Protein AF-A0A7X8I7P9-F1 (afdb_monomer)

Mean predicted aligned error: 3.49 Å

pLDDT: mean 95.03, std 7.97, range [48.94, 98.94]

Radius of gyration: 16.69 Å; Cα contacts (8 Å, |Δi|>4): 593; chains: 1; bounding box: 43×33×40 Å

Structure (mmCIF, N/CA/C/O backbone):
data_AF-A0A7X8I7P9-F1
#
_entry.id   AF-A0A7X8I7P9-F1
#
loop_
_atom_site.group_PDB
_atom_site.id
_atom_site.type_symbol
_atom_site.label_atom_id
_atom_site.label_alt_id
_atom_site.label_comp_id
_atom_site.label_asym_id
_atom_site.label_entity_id
_atom_site.label_seq_id
_atom_site.pdbx_PDB_ins_code
_atom_site.Cartn_x
_atom_site.Cartn_y
_atom_site.Cartn_z
_atom_site.occupancy
_atom_site.B_iso_or_equiv
_atom_site.auth_seq_id
_atom_site.auth_comp_id
_atom_site.auth_asym_id
_atom_site.auth_atom_id
_atom_site.pdbx_PDB_model_num
ATOM 1 N N . MET A 1 1 ? 21.477 7.985 5.880 1.00 49.78 1 MET A N 1
ATOM 2 C CA . MET A 1 1 ? 21.115 8.799 4.702 1.00 49.78 1 MET A CA 1
ATOM 3 C C . MET A 1 1 ? 20.873 7.812 3.576 1.00 49.78 1 MET A C 1
ATOM 5 O O . MET A 1 1 ? 21.789 7.061 3.276 1.00 49.78 1 MET A O 1
ATOM 9 N N . TYR A 1 2 ? 19.648 7.714 3.065 1.00 63.25 2 TYR A N 1
ATOM 10 C CA . TYR A 1 2 ? 19.312 6.762 2.003 1.00 63.25 2 TYR A CA 1
ATOM 11 C C . TYR A 1 2 ? 20.044 7.169 0.715 1.00 63.25 2 TYR A C 1
ATOM 13 O O . TYR A 1 2 ? 19.905 8.315 0.284 1.00 63.25 2 TYR A O 1
ATOM 21 N N . SER A 1 3 ? 20.863 6.287 0.132 1.00 79.12 3 SER A N 1
ATOM 22 C CA . SER A 1 3 ? 21.617 6.593 -1.091 1.00 79.12 3 SER A CA 1
ATOM 23 C C . SER A 1 3 ? 20.999 5.876 -2.284 1.00 79.12 3 SER A C 1
ATOM 25 O O . SER A 1 3 ? 21.238 4.691 -2.501 1.00 79.12 3 SER A O 1
ATOM 27 N N . PHE A 1 4 ? 20.213 6.603 -3.069 1.00 90.06 4 PHE A N 1
ATOM 28 C CA . PHE A 1 4 ? 19.701 6.099 -4.337 1.00 90.06 4 PHE A CA 1
ATOM 29 C C . PHE A 1 4 ? 20.614 6.511 -5.489 1.00 90.06 4 PHE A C 1
ATOM 31 O O . PHE A 1 4 ? 20.962 7.687 -5.627 1.00 90.06 4 PHE A O 1
ATOM 38 N N . THR A 1 5 ? 20.939 5.562 -6.360 1.00 92.00 5 THR A N 1
ATOM 39 C CA . THR A 1 5 ? 21.709 5.819 -7.583 1.00 92.00 5 THR A CA 1
ATOM 40 C C . THR A 1 5 ? 20.777 6.267 -8.704 1.00 92.00 5 THR A C 1
ATOM 42 O O . THR A 1 5 ? 19.673 5.746 -8.856 1.00 92.00 5 THR A O 1
ATOM 45 N N . ARG A 1 6 ? 21.183 7.259 -9.502 1.00 94.75 6 ARG A N 1
ATOM 46 C CA . ARG A 1 6 ? 20.414 7.694 -10.679 1.00 94.75 6 ARG A CA 1
ATOM 47 C C . ARG A 1 6 ? 20.495 6.651 -11.793 1.00 94.75 6 ARG A C 1
ATOM 49 O O . ARG A 1 6 ? 21.547 6.062 -12.010 1.00 94.75 6 ARG A O 1
ATOM 56 N N . CYS A 1 7 ? 19.395 6.474 -12.521 1.00 96.06 7 CYS A N 1
ATOM 57 C CA . CYS A 1 7 ? 19.368 5.673 -13.741 1.00 96.06 7 CYS A CA 1
ATOM 58 C C . CYS A 1 7 ? 20.365 6.237 -14.769 1.00 96.06 7 CYS A C 1
ATOM 60 O O . CYS A 1 7 ? 20.336 7.435 -15.048 1.00 96.06 7 CYS A O 1
ATOM 62 N N . LYS A 1 8 ? 21.202 5.382 -15.370 1.00 96.81 8 LYS A N 1
ATOM 63 C CA . LYS A 1 8 ? 22.228 5.793 -16.348 1.00 96.81 8 LYS A CA 1
ATOM 64 C C . LYS A 1 8 ? 21.699 6.182 -17.729 1.00 96.81 8 LYS A C 1
ATOM 66 O O . LYS A 1 8 ? 22.432 6.785 -18.508 1.00 96.81 8 LYS A O 1
ATOM 71 N N . ALA A 1 9 ? 20.448 5.853 -18.050 1.00 96.44 9 ALA A N 1
ATOM 72 C CA . ALA A 1 9 ? 19.841 6.268 -19.312 1.00 96.44 9 ALA A CA 1
ATOM 73 C C . ALA A 1 9 ? 19.820 7.802 -19.443 1.00 96.44 9 ALA A C 1
ATOM 75 O O . ALA A 1 9 ? 19.455 8.514 -18.502 1.00 96.44 9 ALA A O 1
ATOM 76 N N . ILE A 1 10 ? 20.190 8.294 -20.627 1.00 95.31 10 ILE A N 1
ATOM 77 C CA . ILE A 1 10 ? 20.320 9.724 -20.923 1.00 95.31 10 ILE A CA 1
ATOM 78 C C . ILE A 1 10 ? 19.012 10.450 -20.588 1.00 95.31 10 ILE A C 1
ATOM 80 O O . ILE A 1 10 ? 17.929 10.024 -20.988 1.00 95.31 10 ILE A O 1
ATOM 84 N N . SER A 1 11 ? 19.124 11.550 -19.840 1.00 94.12 11 SER A N 1
ATOM 85 C CA . SER A 1 11 ? 17.997 12.401 -19.434 1.00 94.12 11 SER A CA 1
ATOM 86 C C . SER A 1 11 ? 16.908 11.697 -18.607 1.00 94.12 11 SER A C 1
ATOM 88 O O . SER A 1 11 ? 15.802 12.220 -18.477 1.00 94.12 11 SER A O 1
ATOM 90 N N . CYS A 1 12 ? 17.187 10.532 -18.010 1.00 94.94 12 CYS A N 1
ATOM 91 C CA . CYS A 1 12 ? 16.233 9.861 -17.134 1.00 94.94 12 CYS A CA 1
ATOM 92 C C . CYS A 1 12 ? 16.260 10.462 -15.715 1.00 94.94 12 CYS A C 1
ATOM 94 O O . CYS A 1 12 ? 17.287 10.389 -15.041 1.00 94.94 12 CYS A O 1
ATOM 96 N N . PRO A 1 13 ? 15.134 10.981 -15.187 1.00 92.62 13 PRO A N 1
ATOM 97 C CA . PRO A 1 13 ? 15.093 11.545 -13.837 1.00 92.62 13 PRO A CA 1
ATOM 98 C C . PRO A 1 13 ? 14.873 10.486 -12.744 1.00 92.62 13 PRO A C 1
ATOM 100 O O . PRO A 1 13 ? 14.737 10.842 -11.573 1.00 92.62 13 PRO A O 1
ATOM 103 N N . ARG A 1 14 ? 14.767 9.200 -13.102 1.00 93.69 14 ARG A N 1
ATOM 104 C CA . ARG A 1 14 ? 14.427 8.113 -12.173 1.00 93.69 14 ARG A CA 1
ATOM 105 C C . ARG A 1 14 ? 15.668 7.570 -11.466 1.00 93.69 14 ARG A C 1
ATOM 107 O O . ARG A 1 14 ? 16.797 7.738 -11.929 1.00 93.69 14 ARG A O 1
ATOM 114 N N . TYR A 1 15 ? 15.446 6.894 -10.348 1.00 94.81 15 TYR A N 1
ATOM 115 C CA . TYR A 1 15 ? 16.485 6.114 -9.688 1.00 94.81 15 TYR A CA 1
ATOM 116 C C . TYR A 1 15 ? 16.630 4.752 -10.358 1.00 94.81 15 TYR A C 1
ATOM 118 O O . TYR A 1 15 ? 15.658 4.191 -10.865 1.00 94.81 15 TYR A O 1
ATOM 126 N N . ALA A 1 16 ? 17.864 4.269 -10.410 1.00 93.31 16 ALA A N 1
ATOM 127 C CA . ALA A 1 16 ? 18.155 2.905 -10.787 1.00 93.31 16 ALA A CA 1
ATOM 128 C C . ALA A 1 16 ? 17.584 1.952 -9.733 1.00 93.31 16 ALA A C 1
ATOM 130 O O . ALA A 1 16 ? 17.415 2.328 -8.567 1.00 93.31 16 ALA A O 1
ATOM 131 N N . THR A 1 17 ? 17.284 0.724 -10.137 1.00 90.56 17 THR A N 1
ATOM 132 C CA . THR A 1 17 ? 17.020 -0.321 -9.150 1.00 90.56 17 THR A CA 1
ATOM 133 C C . THR A 1 17 ? 18.321 -0.658 -8.416 1.00 90.56 17 THR A C 1
ATOM 135 O O . THR A 1 17 ? 19.412 -0.321 -8.857 1.00 90.56 17 THR A O 1
ATOM 138 N N . HIS A 1 18 ? 18.238 -1.329 -7.273 1.00 81.88 18 HIS A N 1
ATOM 139 C CA . HIS A 1 18 ? 19.442 -1.769 -6.554 1.00 81.88 18 HIS A CA 1
ATOM 140 C C . HIS A 1 18 ? 20.193 -2.912 -7.274 1.00 81.88 18 HIS A C 1
ATOM 142 O O . HIS A 1 18 ? 21.315 -3.220 -6.887 1.00 81.88 18 HIS A O 1
ATOM 148 N N . LEU A 1 19 ? 19.594 -3.535 -8.300 1.00 82.44 19 LEU A N 1
ATOM 149 C CA . LEU A 1 19 ? 20.179 -4.645 -9.069 1.00 82.44 19 LEU A CA 1
ATOM 150 C C . LEU A 1 19 ? 20.687 -4.241 -10.459 1.00 82.44 19 LEU A C 1
ATOM 152 O O . LEU A 1 19 ? 21.349 -5.038 -11.117 1.00 82.44 19 LEU A O 1
ATOM 156 N N . SER A 1 20 ? 20.368 -3.033 -10.921 1.00 90.12 20 SER A N 1
ATOM 157 C CA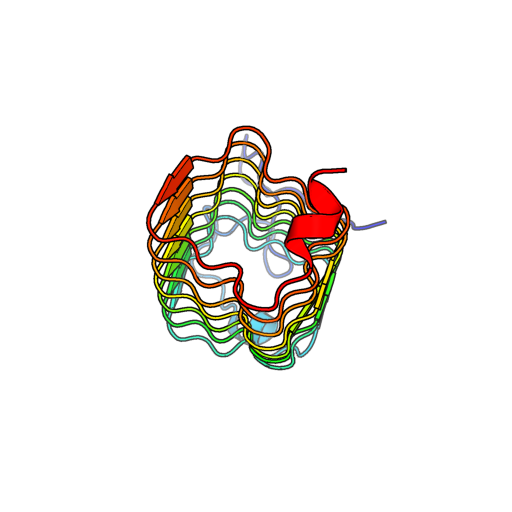 . SER A 1 20 ? 20.710 -2.544 -12.256 1.00 90.12 20 SER A CA 1
ATOM 158 C C . SER A 1 20 ? 21.235 -1.117 -12.173 1.00 90.12 20 SER A C 1
ATOM 160 O O . SER A 1 20 ? 20.952 -0.378 -11.238 1.00 90.12 20 SER A O 1
ATOM 162 N N . GLU A 1 21 ? 21.977 -0.680 -13.185 1.00 94.00 21 GLU A N 1
ATOM 163 C CA . GLU A 1 21 ? 22.346 0.734 -13.332 1.00 94.00 21 GLU A CA 1
ATOM 164 C C . GLU A 1 21 ? 21.195 1.573 -13.927 1.00 94.00 21 GLU A C 1
ATOM 166 O O . GLU A 1 21 ? 21.308 2.792 -14.096 1.00 94.00 21 GLU A O 1
ATOM 171 N N . TYR A 1 22 ? 20.070 0.925 -14.243 1.00 94.62 22 TYR A N 1
ATOM 172 C CA . TYR A 1 22 ? 18.899 1.501 -14.887 1.00 94.62 22 TYR A CA 1
ATOM 173 C C . TYR A 1 22 ? 17.639 1.355 -14.024 1.00 94.62 22 TYR A C 1
ATOM 175 O O . TYR A 1 22 ? 17.534 0.502 -13.145 1.00 94.62 22 TYR A O 1
ATOM 183 N N . CYS A 1 23 ? 16.656 2.227 -14.257 1.00 94.69 23 CYS A N 1
ATOM 184 C CA . CYS A 1 23 ? 15.327 2.081 -13.661 1.00 94.69 23 CYS A CA 1
ATOM 185 C C . CYS A 1 23 ? 14.524 0.982 -14.376 1.00 94.69 23 CYS A C 1
ATOM 187 O O . CYS A 1 23 ? 14.830 0.640 -15.517 1.00 94.69 23 CYS A O 1
ATOM 189 N N . LEU A 1 24 ? 13.428 0.518 -13.768 1.00 92.69 24 LEU A N 1
ATOM 190 C CA . LEU A 1 24 ? 12.550 -0.513 -14.348 1.00 92.69 24 LEU A CA 1
ATOM 191 C C . LEU A 1 24 ? 12.017 -0.186 -15.752 1.00 92.69 24 LEU A C 1
ATOM 193 O O . LEU A 1 24 ? 11.703 -1.090 -16.514 1.00 92.69 24 LEU A O 1
ATOM 197 N N . THR A 1 25 ? 11.909 1.093 -16.123 1.00 91.50 25 THR A N 1
ATOM 198 C CA . THR A 1 25 ? 11.494 1.474 -17.485 1.00 91.50 25 THR A CA 1
ATOM 199 C C . THR A 1 25 ? 12.575 1.192 -18.531 1.00 91.50 25 THR A C 1
ATOM 201 O O . THR A 1 25 ? 12.244 0.889 -19.672 1.00 91.50 25 THR A O 1
ATOM 204 N N . HIS A 1 26 ? 13.850 1.334 -18.166 1.00 94.31 26 HIS A N 1
ATOM 205 C CA . HIS A 1 26 ? 14.984 1.181 -19.084 1.00 94.31 26 HIS A CA 1
ATOM 206 C C . HIS A 1 26 ? 15.648 -0.193 -18.997 1.00 94.31 26 HIS A C 1
ATOM 208 O O . HIS A 1 26 ? 16.345 -0.581 -19.926 1.00 94.31 26 HIS A O 1
ATOM 214 N N . ASP A 1 27 ? 15.399 -0.926 -17.918 1.00 92.38 27 ASP A N 1
ATOM 215 C CA . ASP A 1 27 ? 15.771 -2.327 -17.778 1.00 92.38 27 ASP A CA 1
ATOM 216 C C . ASP A 1 27 ? 14.605 -3.109 -17.148 1.00 92.38 27 ASP A C 1
ATOM 218 O O . ASP A 1 27 ? 14.590 -3.364 -15.941 1.00 92.38 27 ASP A O 1
ATOM 222 N N . PRO A 1 28 ? 13.561 -3.419 -17.938 1.00 84.69 28 PRO A N 1
ATOM 223 C CA . PRO A 1 28 ? 12.394 -4.151 -17.452 1.00 84.69 28 PRO A CA 1
ATOM 224 C C . PRO A 1 28 ? 12.642 -5.659 -17.315 1.00 84.69 28 PRO A C 1
ATOM 226 O O . PRO A 1 28 ? 11.836 -6.338 -16.689 1.00 84.69 28 PRO A O 1
ATOM 229 N N . ALA A 1 29 ? 13.714 -6.187 -17.917 1.00 77.69 29 ALA A N 1
ATOM 230 C CA . ALA A 1 29 ? 14.015 -7.620 -17.947 1.00 77.69 29 ALA A CA 1
ATOM 231 C C . ALA A 1 29 ? 14.794 -8.104 -16.714 1.00 77.69 29 ALA A C 1
ATOM 233 O O . ALA A 1 29 ? 15.074 -9.295 -16.595 1.00 77.69 29 ALA A O 1
ATOM 234 N N . GLN A 1 30 ? 15.159 -7.200 -15.803 1.00 83.12 30 GLN A N 1
ATOM 235 C CA . GLN A 1 30 ? 15.861 -7.568 -14.581 1.00 83.12 30 GLN A CA 1
ATOM 236 C C . GLN A 1 30 ? 15.032 -8.529 -13.713 1.00 83.12 30 GLN A C 1
ATOM 238 O O . GLN A 1 30 ? 13.864 -8.280 -13.408 1.00 83.12 30 GLN A O 1
ATOM 243 N N . HIS A 1 31 ? 15.661 -9.624 -13.288 1.00 80.62 31 HIS A N 1
ATOM 244 C CA . HIS A 1 31 ? 15.056 -10.603 -12.390 1.00 80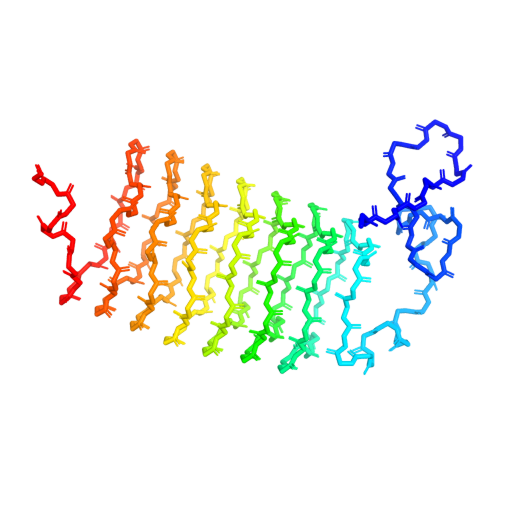.62 31 HIS A CA 1
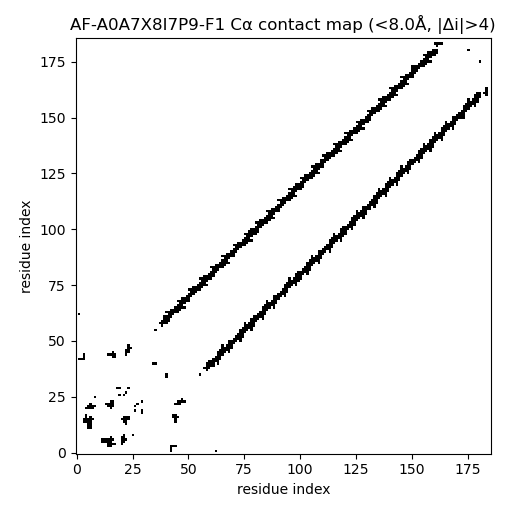ATOM 245 C C . HIS A 1 31 ? 14.996 -10.039 -10.970 1.00 80.62 31 HIS A C 1
ATOM 247 O O . HIS A 1 31 ? 16.015 -9.935 -10.288 1.00 80.62 31 HIS A O 1
ATOM 253 N N . LEU A 1 32 ? 13.792 -9.675 -10.525 1.00 87.25 32 LEU A N 1
ATOM 254 C CA . LEU A 1 32 ? 13.555 -9.159 -9.175 1.00 87.25 32 LEU A CA 1
ATOM 255 C C . LEU A 1 32 ? 13.462 -10.268 -8.119 1.00 87.25 32 LEU A C 1
ATOM 257 O O . LEU A 1 32 ? 13.349 -9.957 -6.940 1.00 87.25 32 LEU A O 1
ATOM 261 N N . ASP A 1 33 ? 13.544 -11.543 -8.503 1.00 87.94 33 ASP A N 1
ATOM 262 C CA . ASP A 1 33 ? 13.383 -12.682 -7.590 1.00 87.94 33 ASP A CA 1
ATOM 263 C C . ASP A 1 33 ? 14.313 -12.584 -6.375 1.00 87.94 33 ASP A C 1
ATOM 265 O O . ASP A 1 33 ? 13.897 -12.805 -5.239 1.00 87.94 33 ASP A O 1
ATOM 269 N N . SER A 1 34 ? 15.566 -12.168 -6.582 1.00 86.44 34 SER A N 1
ATOM 270 C CA . SER A 1 34 ? 16.526 -11.985 -5.490 1.00 86.44 34 SER A CA 1
ATOM 271 C C . SER A 1 34 ? 16.118 -10.849 -4.549 1.00 86.44 34 SER A C 1
ATOM 273 O O . SER A 1 34 ? 16.148 -11.027 -3.331 1.00 86.44 34 SER A O 1
ATOM 275 N N . THR A 1 35 ? 15.649 -9.721 -5.085 1.00 88.94 35 THR A N 1
ATOM 276 C CA . THR A 1 35 ? 15.055 -8.631 -4.302 1.00 88.94 35 THR A CA 1
ATOM 277 C C . THR A 1 35 ? 13.883 -9.121 -3.472 1.00 88.94 35 THR A C 1
ATOM 279 O O . THR A 1 35 ? 13.845 -8.899 -2.266 1.00 88.94 35 THR A O 1
ATOM 282 N N . LEU A 1 36 ? 12.918 -9.774 -4.118 1.00 90.44 36 LEU A N 1
ATOM 283 C CA . LEU A 1 36 ? 11.647 -10.150 -3.509 1.00 90.44 36 LEU A CA 1
ATOM 284 C C . LEU A 1 36 ? 11.810 -11.321 -2.544 1.00 90.44 36 LEU A C 1
ATOM 286 O O . LEU A 1 36 ? 11.055 -11.422 -1.586 1.00 90.44 36 LEU A O 1
ATOM 290 N N . SER A 1 37 ? 12.832 -12.158 -2.718 1.00 92.38 37 SER A N 1
ATOM 291 C CA . SER A 1 37 ? 13.184 -13.195 -1.746 1.00 92.38 37 SER A CA 1
ATOM 292 C C . SER A 1 37 ? 13.712 -12.613 -0.428 1.00 92.38 37 SER A C 1
ATOM 294 O O . SER A 1 37 ? 13.549 -13.230 0.625 1.00 92.38 37 SER A O 1
ATOM 296 N N . SER A 1 38 ? 14.281 -11.399 -0.446 1.00 94.25 38 SER A N 1
ATOM 297 C CA . SER A 1 38 ? 14.794 -10.754 0.762 1.00 94.25 38 SER A CA 1
ATOM 298 C C . SER A 1 38 ? 13.667 -10.459 1.764 1.00 94.25 38 SER A C 1
ATOM 300 O O . SER A 1 38 ? 12.621 -9.917 1.384 1.00 94.25 38 SER A O 1
ATOM 302 N N . PRO A 1 39 ? 13.858 -10.739 3.068 1.00 96.81 39 PRO A N 1
ATOM 303 C CA . PRO A 1 39 ? 12.928 -10.298 4.109 1.00 96.81 39 PRO A CA 1
ATOM 304 C C . PRO A 1 39 ? 13.004 -8.780 4.352 1.00 96.81 39 PRO A C 1
ATOM 306 O O . PRO A 1 39 ? 12.134 -8.212 5.011 1.00 96.81 39 PRO A O 1
ATOM 309 N N . LEU A 1 40 ? 14.044 -8.115 3.839 1.00 96.62 40 LEU A N 1
ATOM 310 C CA . LEU A 1 40 ? 14.288 -6.686 3.991 1.00 96.62 40 LEU A CA 1
ATOM 311 C C . LEU A 1 40 ? 14.448 -6.019 2.621 1.00 96.62 40 LEU A C 1
ATOM 313 O O . LEU A 1 40 ? 15.390 -6.307 1.884 1.00 96.62 40 LEU A O 1
ATOM 317 N N . LEU A 1 41 ? 13.563 -5.072 2.330 1.00 95.12 41 LEU A N 1
ATOM 318 C CA . LEU A 1 41 ? 13.674 -4.121 1.233 1.00 95.12 41 LEU A CA 1
ATOM 319 C C . LEU A 1 41 ? 14.075 -2.767 1.826 1.00 95.12 41 LEU A C 1
ATOM 321 O O . LEU A 1 41 ? 13.219 -1.988 2.239 1.00 95.12 41 LEU A O 1
ATOM 325 N N . ASP A 1 42 ? 15.378 -2.512 1.930 1.00 94.50 42 ASP A N 1
ATOM 326 C CA . ASP A 1 42 ? 15.918 -1.242 2.428 1.00 94.50 42 ASP A CA 1
ATOM 327 C C . ASP A 1 42 ? 16.441 -0.400 1.266 1.00 94.50 42 ASP A C 1
ATOM 329 O O . ASP A 1 42 ? 17.287 -0.854 0.496 1.00 94.50 42 ASP A O 1
ATOM 333 N N . SER A 1 43 ? 15.948 0.834 1.146 1.00 94.44 43 SER A N 1
ATOM 334 C CA . SER A 1 43 ? 16.403 1.800 0.139 1.00 94.44 43 SER A CA 1
ATOM 335 C C . SER A 1 43 ? 16.277 1.285 -1.298 1.00 94.44 43 SER A C 1
ATOM 337 O O . SER A 1 43 ? 17.045 1.653 -2.188 1.00 94.44 43 SER A O 1
ATOM 339 N N . VAL A 1 44 ? 15.290 0.425 -1.543 1.00 93.44 44 VAL A N 1
ATOM 340 C CA . VAL A 1 44 ? 15.039 -0.159 -2.857 1.00 93.44 44 VAL A CA 1
ATOM 341 C C . VAL A 1 44 ? 14.216 0.821 -3.690 1.00 93.44 44 VAL A C 1
ATOM 343 O O . VAL A 1 44 ? 13.221 1.366 -3.215 1.00 93.44 44 VAL A O 1
ATOM 346 N N . SER A 1 45 ? 14.603 1.039 -4.950 1.00 94.62 45 SER A N 1
ATOM 347 C CA . SER A 1 45 ? 13.762 1.750 -5.917 1.00 94.62 45 SER A CA 1
ATOM 348 C C . SER A 1 45 ? 13.133 0.775 -6.906 1.00 94.62 45 SER A C 1
ATOM 350 O O . SER A 1 45 ? 13.828 0.146 -7.700 1.00 94.62 45 SER A O 1
ATOM 352 N N . LEU A 1 46 ? 11.807 0.677 -6.845 1.00 94.88 46 LEU A N 1
ATOM 353 C CA . LEU A 1 46 ? 10.935 -0.076 -7.745 1.00 94.88 46 LEU A CA 1
ATOM 354 C C . LEU A 1 46 ? 9.743 0.804 -8.159 1.00 94.88 46 LEU A C 1
ATOM 356 O O . LEU A 1 46 ? 8.589 0.383 -8.137 1.00 94.88 46 LEU A O 1
ATOM 360 N N . SER A 1 47 ? 10.005 2.068 -8.503 1.00 94.81 47 SER A N 1
ATOM 361 C CA . SER A 1 47 ? 8.984 2.971 -9.045 1.00 94.81 47 SER A CA 1
ATOM 362 C C . SER A 1 47 ? 8.523 2.512 -10.431 1.00 94.81 47 SER A C 1
ATOM 364 O O . SER A 1 47 ? 9.358 2.174 -11.271 1.00 94.81 47 SER A O 1
ATOM 366 N N . ASN A 1 48 ? 7.225 2.632 -10.729 1.00 94.25 48 ASN A N 1
ATOM 367 C CA . ASN A 1 48 ? 6.580 2.121 -11.956 1.00 94.25 48 ASN A CA 1
ATOM 368 C C . ASN A 1 48 ? 6.584 0.585 -12.069 1.00 94.25 48 ASN A C 1
ATOM 370 O O . ASN A 1 48 ? 6.451 0.037 -13.165 1.00 94.25 48 ASN A O 1
ATOM 374 N N . TRP A 1 49 ? 6.755 -0.118 -10.954 1.00 95.00 49 TRP A N 1
ATOM 375 C CA . TRP A 1 49 ? 6.694 -1.570 -10.923 1.00 95.00 49 TRP A CA 1
ATOM 376 C C . TRP A 1 49 ? 5.254 -2.054 -11.093 1.00 95.00 49 TRP A C 1
ATOM 378 O O . TRP A 1 49 ? 4.322 -1.485 -10.528 1.00 95.00 49 TRP A O 1
ATOM 388 N N . LYS A 1 50 ? 5.072 -3.113 -11.882 1.00 95.44 50 LYS A N 1
ATOM 389 C CA . LYS A 1 50 ? 3.815 -3.854 -11.976 1.00 95.44 50 LYS A CA 1
ATOM 390 C C . LYS A 1 50 ? 3.996 -5.161 -11.221 1.00 95.44 50 LYS A C 1
ATOM 392 O O . LYS A 1 50 ? 4.752 -6.018 -11.664 1.00 95.44 50 LYS A O 1
ATOM 397 N N . CYS A 1 51 ? 3.309 -5.275 -10.098 1.00 95.50 51 CYS A N 1
ATOM 398 C CA . CYS A 1 51 ? 3.369 -6.404 -9.191 1.00 95.50 51 CYS A CA 1
ATOM 399 C C . CYS A 1 51 ? 1.984 -7.049 -9.123 1.00 95.50 51 CYS A C 1
ATOM 401 O O . CYS A 1 51 ? 0.984 -6.359 -8.902 1.00 95.50 51 CYS A O 1
ATOM 403 N N . VAL A 1 52 ? 1.907 -8.350 -9.386 1.00 97.25 52 VAL A N 1
ATOM 404 C CA . VAL A 1 52 ? 0.639 -9.079 -9.466 1.00 97.25 52 VAL A CA 1
ATOM 405 C C . VAL A 1 52 ? 0.808 -10.406 -8.749 1.00 97.25 52 VAL A C 1
ATOM 407 O O . VAL A 1 52 ? 1.702 -11.159 -9.117 1.00 97.25 52 VAL A O 1
ATOM 410 N N . LYS A 1 53 ? -0.068 -10.703 -7.783 1.00 97.56 53 LYS A N 1
ATOM 411 C CA . LYS A 1 53 ? -0.109 -11.994 -7.068 1.00 97.56 53 LYS A CA 1
ATOM 412 C C . LYS A 1 53 ? 1.178 -12.361 -6.326 1.00 97.56 53 LYS A C 1
ATOM 414 O O . LYS A 1 53 ? 1.448 -13.538 -6.107 1.00 97.56 53 LYS A O 1
ATOM 419 N N . GLU A 1 54 ? 1.957 -11.359 -5.935 1.00 97.00 54 GLU A N 1
ATOM 420 C CA . GLU A 1 54 ? 3.150 -11.564 -5.120 1.00 97.00 54 GLU A CA 1
ATOM 421 C C . GLU A 1 54 ? 2.809 -11.603 -3.632 1.00 97.00 54 GLU A C 1
ATOM 423 O O . GLU A 1 54 ? 1.897 -10.916 -3.157 1.00 97.00 54 GLU A O 1
ATOM 428 N N . ASP A 1 55 ? 3.607 -12.363 -2.890 1.00 97.75 55 ASP A N 1
ATOM 429 C CA . ASP A 1 55 ? 3.563 -12.388 -1.437 1.00 97.75 55 ASP A CA 1
ATOM 430 C C . ASP A 1 55 ? 4.725 -11.573 -0.856 1.00 97.75 55 ASP A C 1
ATOM 432 O O . ASP A 1 55 ? 5.896 -11.961 -0.899 1.00 97.75 55 ASP A O 1
ATOM 436 N N . LEU A 1 56 ? 4.391 -10.404 -0.315 1.00 98.06 56 LEU A N 1
ATOM 437 C CA . LEU A 1 56 ? 5.305 -9.534 0.416 1.00 98.06 56 LEU A CA 1
ATOM 438 C C . LEU A 1 56 ? 5.054 -9.587 1.925 1.00 98.06 56 LEU A C 1
ATOM 440 O O . LEU A 1 56 ? 5.581 -8.732 2.638 1.00 98.06 56 LEU A O 1
ATOM 444 N N . SER A 1 57 ? 4.284 -10.563 2.413 1.00 98.56 57 SER A N 1
ATOM 445 C CA . SER A 1 57 ? 3.950 -10.686 3.831 1.00 98.56 57 SER A CA 1
ATOM 446 C C . SER A 1 57 ? 5.199 -10.813 4.702 1.00 98.56 57 SER A C 1
ATOM 448 O O . SER A 1 57 ? 6.252 -11.276 4.256 1.00 98.56 57 SER A O 1
ATOM 450 N N . ASP A 1 58 ? 5.096 -10.341 5.945 1.00 98.56 58 ASP A N 1
ATOM 451 C CA . ASP A 1 58 ? 6.155 -10.374 6.968 1.00 98.56 58 ASP A CA 1
ATOM 452 C C . ASP A 1 58 ? 7.445 -9.597 6.614 1.00 98.56 58 ASP A C 1
ATOM 454 O O . ASP A 1 58 ? 8.394 -9.534 7.405 1.00 98.56 58 ASP A O 1
ATOM 458 N N . LYS A 1 59 ? 7.506 -8.950 5.443 1.00 98.56 59 LYS A N 1
ATOM 459 C CA . LYS A 1 59 ? 8.682 -8.188 5.014 1.00 98.56 59 LYS A CA 1
ATOM 460 C C . LYS A 1 59 ? 8.809 -6.857 5.737 1.00 98.56 59 LYS A C 1
ATOM 462 O O . LYS A 1 59 ? 7.842 -6.203 6.137 1.00 98.56 59 LYS A O 1
ATOM 467 N N . ARG A 1 60 ? 10.054 -6.392 5.811 1.00 98.69 60 ARG A N 1
ATOM 468 C CA . ARG A 1 60 ? 10.409 -5.039 6.237 1.00 98.69 60 ARG A CA 1
ATOM 469 C C . ARG A 1 60 ? 10.722 -4.198 5.007 1.00 98.69 60 ARG A C 1
ATOM 471 O O . ARG A 1 60 ? 11.668 -4.495 4.289 1.00 98.69 60 ARG A O 1
ATOM 478 N N . ILE A 1 61 ? 9.952 -3.142 4.781 1.00 98.38 61 ILE A N 1
ATOM 479 C CA . ILE A 1 61 ? 10.113 -2.207 3.667 1.00 98.38 61 ILE A CA 1
ATOM 480 C C . ILE A 1 61 ? 10.506 -0.851 4.248 1.00 98.38 61 ILE A C 1
ATOM 482 O O . ILE A 1 61 ? 9.686 -0.140 4.829 1.00 98.38 61 ILE A O 1
ATOM 486 N N . LEU A 1 62 ? 11.786 -0.509 4.146 1.00 97.69 62 LEU A N 1
ATOM 487 C CA . LEU A 1 62 ? 12.379 0.643 4.814 1.00 97.69 62 LEU A CA 1
ATOM 488 C C . LEU A 1 62 ? 12.909 1.624 3.778 1.00 97.69 62 LEU A C 1
ATOM 490 O O . LEU A 1 62 ? 13.648 1.236 2.876 1.00 97.69 62 LEU A O 1
ATOM 494 N N . GLY A 1 63 ? 12.534 2.896 3.905 1.00 97.19 63 GLY A N 1
ATOM 495 C CA . GLY A 1 63 ? 13.114 3.963 3.094 1.00 97.19 63 GLY A CA 1
ATOM 496 C C . GLY A 1 63 ? 13.022 3.722 1.589 1.00 97.19 63 GLY A C 1
ATOM 497 O O . GLY A 1 63 ? 13.919 4.154 0.885 1.00 97.19 63 GLY A O 1
ATOM 498 N N . SER A 1 64 ? 12.029 2.977 1.096 1.00 97.12 64 SER A N 1
ATOM 499 C CA . SER A 1 64 ? 11.995 2.473 -0.283 1.00 97.12 64 SER A CA 1
ATOM 500 C C . SER A 1 64 ? 11.041 3.276 -1.172 1.00 97.12 64 SER A C 1
ATOM 502 O O . SER A 1 64 ? 10.118 3.937 -0.689 1.00 97.12 64 SER A O 1
ATOM 504 N N . LEU A 1 65 ? 11.270 3.243 -2.487 1.00 97.38 65 LEU A N 1
ATOM 505 C CA . LEU A 1 65 ? 10.553 4.040 -3.484 1.00 97.38 65 LEU A CA 1
ATOM 506 C C . LEU A 1 65 ? 9.759 3.148 -4.436 1.00 97.38 65 LEU A C 1
ATOM 508 O O . LEU A 1 65 ? 10.332 2.445 -5.264 1.00 97.38 65 LEU A O 1
ATOM 512 N N . PHE A 1 66 ? 8.440 3.270 -4.379 1.00 97.62 66 PHE A N 1
ATOM 513 C CA . PHE A 1 66 ? 7.474 2.543 -5.199 1.00 97.62 66 PHE A CA 1
ATOM 514 C C . PHE A 1 66 ? 6.519 3.478 -5.942 1.00 97.62 66 PHE A C 1
ATOM 516 O O . PHE A 1 66 ? 5.521 3.018 -6.475 1.00 97.62 66 PHE A O 1
ATOM 523 N N . SER A 1 67 ? 6.786 4.788 -5.995 1.00 97.75 67 SER A N 1
ATOM 524 C CA . SER A 1 67 ? 5.867 5.739 -6.633 1.00 97.75 67 SER A CA 1
ATOM 525 C C . SER A 1 67 ? 5.478 5.311 -8.054 1.00 97.75 67 SER A C 1
ATOM 527 O O . SER A 1 67 ? 6.324 4.819 -8.810 1.00 97.75 67 SER A O 1
ATOM 529 N N . TYR A 1 68 ? 4.219 5.548 -8.427 1.00 97.75 68 TYR A N 1
ATOM 530 C CA . TYR A 1 68 ? 3.638 5.168 -9.725 1.00 97.75 68 TYR A CA 1
ATOM 531 C C . TYR A 1 68 ? 3.557 3.657 -9.999 1.00 97.75 68 TYR A C 1
ATOM 533 O O . TYR A 1 68 ? 3.346 3.249 -11.142 1.00 97.75 68 TYR A O 1
ATOM 541 N N . SER A 1 69 ? 3.745 2.810 -8.988 1.00 98.06 69 SER A N 1
ATOM 542 C CA . SER A 1 69 ? 3.627 1.359 -9.141 1.00 98.06 69 SER A CA 1
ATOM 543 C C . SER A 1 69 ? 2.173 0.886 -9.101 1.00 98.06 69 SER A C 1
ATOM 545 O O . SER A 1 69 ? 1.269 1.570 -8.622 1.00 98.06 69 SER A O 1
ATOM 547 N N . THR A 1 70 ? 1.936 -0.303 -9.643 1.00 98.69 70 THR A N 1
ATOM 548 C CA . THR A 1 70 ? 0.652 -1.003 -9.605 1.00 98.69 70 THR A CA 1
ATOM 549 C C . THR A 1 70 ? 0.822 -2.322 -8.871 1.00 98.69 70 THR A C 1
ATOM 551 O O . THR A 1 70 ? 1.692 -3.112 -9.233 1.00 98.69 70 THR A O 1
ATOM 554 N N . PHE A 1 71 ? -0.045 -2.564 -7.898 1.00 98.81 71 PHE A N 1
ATOM 555 C CA . PHE A 1 71 ? -0.132 -3.785 -7.112 1.00 98.81 71 PHE A CA 1
ATOM 556 C C . PHE A 1 71 ? -1.535 -4.368 -7.283 1.00 98.81 71 PHE A C 1
ATOM 558 O O . PHE A 1 71 ? -2.528 -3.674 -7.057 1.00 98.81 71 PHE A O 1
ATOM 565 N N . ARG A 1 72 ? -1.618 -5.625 -7.720 1.00 98.88 72 ARG A N 1
ATOM 566 C CA . ARG A 1 72 ? -2.880 -6.363 -7.858 1.00 98.88 72 ARG A CA 1
ATOM 567 C C . ARG A 1 72 ? -2.791 -7.689 -7.140 1.00 98.88 72 ARG A C 1
ATOM 569 O O . ARG A 1 72 ? -1.875 -8.454 -7.432 1.00 98.88 72 ARG A O 1
ATOM 576 N N . GLU A 1 73 ? -3.737 -7.968 -6.253 1.00 98.81 73 GLU A N 1
ATOM 577 C CA . GLU A 1 73 ? -3.783 -9.246 -5.531 1.00 98.81 73 GLU A CA 1
ATOM 578 C C . GLU A 1 73 ? -2.471 -9.521 -4.762 1.00 98.81 73 GLU A C 1
ATOM 580 O O . GLU A 1 73 ? -2.020 -10.657 -4.671 1.00 98.81 73 GLU A O 1
ATOM 585 N N . VAL A 1 74 ? -1.808 -8.467 -4.265 1.00 98.81 74 VAL A N 1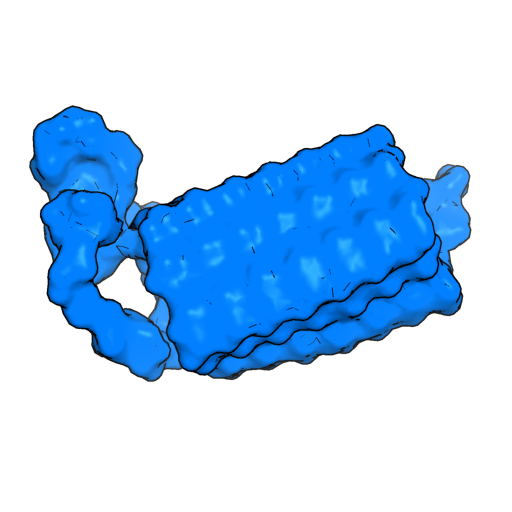
ATOM 586 C CA . VAL A 1 74 ? -0.530 -8.568 -3.542 1.00 98.81 74 VAL A CA 1
ATOM 587 C C . VAL A 1 74 ? -0.797 -8.605 -2.044 1.00 98.81 74 VAL A C 1
ATOM 589 O O . VAL A 1 74 ? -1.543 -7.770 -1.518 1.00 98.81 74 VAL A O 1
ATOM 592 N N . SER A 1 75 ? -0.154 -9.536 -1.343 1.00 98.81 75 SER A N 1
ATOM 593 C CA . SER A 1 75 ? -0.178 -9.552 0.118 1.00 98.81 75 SER A CA 1
ATOM 594 C C . SER A 1 75 ? 0.962 -8.713 0.682 1.00 98.81 75 SER A C 1
ATOM 596 O O . SER A 1 75 ? 2.128 -8.960 0.405 1.00 98.81 75 SER A O 1
ATOM 598 N N . PHE A 1 76 ? 0.617 -7.734 1.504 1.00 98.88 76 PHE A N 1
ATOM 599 C CA . PHE A 1 76 ? 1.494 -6.994 2.407 1.00 98.88 76 PHE A CA 1
ATOM 600 C C . PHE A 1 76 ? 1.161 -7.318 3.871 1.00 98.88 76 PHE A C 1
ATOM 602 O O . PHE A 1 76 ? 1.490 -6.526 4.753 1.00 98.88 76 PHE A O 1
ATOM 609 N N . ALA A 1 77 ? 0.482 -8.434 4.153 1.00 98.88 77 ALA A N 1
ATOM 610 C CA . ALA A 1 77 ? 0.069 -8.782 5.508 1.00 98.88 77 ALA A CA 1
ATOM 611 C C . ALA A 1 77 ? 1.272 -8.838 6.463 1.00 98.88 77 ALA A C 1
ATOM 613 O O . ALA A 1 77 ? 2.347 -9.322 6.105 1.00 98.88 77 ALA A O 1
ATOM 614 N N . LYS A 1 78 ? 1.108 -8.333 7.687 1.00 98.81 78 LYS A N 1
ATOM 615 C CA . LYS A 1 78 ? 2.146 -8.340 8.736 1.00 98.81 78 LYS A CA 1
ATOM 616 C C . LYS A 1 78 ? 3.452 -7.649 8.333 1.00 98.81 78 LYS A C 1
ATOM 618 O O . LYS A 1 78 ? 4.499 -7.864 8.946 1.00 98.81 78 LYS A O 1
ATOM 623 N N . THR A 1 79 ? 3.420 -6.786 7.319 1.00 98.88 79 THR A N 1
ATOM 624 C CA . THR A 1 79 ? 4.613 -6.045 6.907 1.00 98.88 79 THR A CA 1
ATOM 625 C C . THR A 1 79 ? 4.948 -4.934 7.889 1.00 98.88 79 THR A C 1
ATOM 627 O O . THR A 1 79 ? 4.096 -4.375 8.582 1.00 98.88 79 THR A O 1
ATOM 630 N N . THR A 1 80 ? 6.224 -4.563 7.922 1.00 98.94 80 THR A N 1
ATOM 631 C CA . THR A 1 80 ? 6.670 -3.303 8.520 1.00 98.94 80 THR A CA 1
ATOM 632 C C . THR A 1 80 ? 7.114 -2.362 7.412 1.00 98.94 80 THR A C 1
ATOM 634 O O . THR A 1 80 ? 8.177 -2.565 6.829 1.00 98.94 80 THR A O 1
ATOM 637 N N . ILE A 1 81 ? 6.337 -1.316 7.141 1.00 98.88 81 ILE A N 1
ATOM 638 C CA . ILE A 1 81 ? 6.625 -0.303 6.123 1.00 98.88 81 ILE A CA 1
ATOM 639 C C . ILE A 1 81 ? 6.955 1.020 6.816 1.00 98.88 81 ILE A C 1
ATOM 641 O O . ILE A 1 81 ? 6.097 1.631 7.452 1.00 98.88 81 ILE A O 1
ATOM 645 N N . LEU A 1 82 ? 8.199 1.484 6.688 1.00 98.69 82 LEU A N 1
ATOM 646 C CA . LEU A 1 82 ? 8.679 2.705 7.342 1.00 98.69 82 LEU A CA 1
ATOM 647 C C . LEU A 1 82 ? 9.332 3.650 6.336 1.00 98.69 82 LEU A C 1
ATOM 649 O O . LEU A 1 82 ? 10.125 3.216 5.496 1.00 98.69 82 LEU A O 1
ATOM 653 N N . ASN A 1 83 ? 9.048 4.950 6.456 1.00 98.38 83 ASN A N 1
ATOM 654 C CA . ASN A 1 83 ? 9.713 6.026 5.702 1.00 98.38 83 ASN A CA 1
ATOM 655 C C . ASN A 1 83 ? 9.727 5.813 4.176 1.00 98.38 83 ASN A C 1
ATOM 657 O O . ASN A 1 83 ? 10.680 6.194 3.501 1.00 98.38 83 ASN A O 1
ATOM 661 N N . SER A 1 84 ? 8.709 5.147 3.635 1.00 98.50 84 SER A N 1
ATOM 662 C CA . SER A 1 84 ? 8.683 4.717 2.235 1.00 98.50 84 SER A CA 1
ATOM 663 C C . SER A 1 84 ? 7.690 5.534 1.412 1.00 98.50 84 SER A C 1
ATOM 665 O O . SER A 1 84 ? 6.726 6.099 1.937 1.00 98.50 84 SER A O 1
ATOM 667 N N . ASN A 1 85 ? 7.924 5.601 0.103 1.00 98.62 85 ASN A N 1
ATOM 668 C CA . ASN A 1 85 ? 7.103 6.366 -0.826 1.00 98.62 85 ASN A CA 1
ATOM 669 C C . ASN A 1 85 ? 6.331 5.440 -1.770 1.00 98.62 85 ASN A C 1
ATOM 671 O O . ASN A 1 85 ? 6.918 4.784 -2.626 1.00 98.62 85 ASN A O 1
ATOM 675 N N . PHE A 1 86 ? 5.011 5.472 -1.644 1.00 98.81 86 PHE A N 1
ATOM 676 C CA . PHE A 1 86 ? 4.022 4.795 -2.476 1.00 98.81 86 PHE A CA 1
ATOM 677 C C . PHE A 1 86 ? 3.026 5.804 -3.074 1.00 98.81 86 PHE A C 1
ATOM 679 O O . PHE A 1 86 ? 1.857 5.483 -3.287 1.00 98.81 86 PHE A O 1
ATOM 686 N N . SER A 1 87 ? 3.454 7.044 -3.327 1.00 98.81 87 SER A N 1
ATOM 687 C CA . SER A 1 87 ? 2.608 8.072 -3.937 1.00 98.81 87 SER A CA 1
ATOM 688 C C . SER A 1 87 ? 2.197 7.680 -5.357 1.00 98.81 87 SER A C 1
ATOM 690 O O . SER A 1 87 ? 2.992 7.105 -6.109 1.00 98.81 87 SER A O 1
ATOM 692 N N . PHE A 1 88 ? 0.973 8.040 -5.740 1.00 98.81 88 PHE A N 1
ATOM 693 C CA . PHE A 1 88 ? 0.406 7.793 -7.071 1.00 98.81 88 PHE A CA 1
ATOM 694 C C . PHE A 1 88 ? 0.405 6.315 -7.494 1.00 98.81 88 PHE A C 1
ATOM 696 O O . PHE A 1 88 ? 0.532 6.004 -8.677 1.00 98.81 88 PHE A O 1
ATOM 703 N N . CYS A 1 89 ? 0.305 5.398 -6.534 1.00 98.88 89 CYS A N 1
ATOM 704 C CA . CYS A 1 89 ? 0.205 3.968 -6.809 1.00 98.88 89 CYS A CA 1
ATOM 705 C C . CYS A 1 89 ? -1.243 3.535 -7.039 1.00 98.88 89 CYS A C 1
ATOM 707 O O . CYS A 1 89 ? -2.185 4.185 -6.582 1.00 98.88 89 CYS A O 1
ATOM 709 N N . LEU A 1 90 ? -1.405 2.392 -7.697 1.00 98.94 90 LEU A N 1
ATOM 710 C CA . LEU A 1 90 ? -2.664 1.659 -7.765 1.00 98.94 90 LEU A CA 1
ATOM 711 C C . LEU A 1 90 ? -2.551 0.390 -6.919 1.00 98.94 90 LEU A C 1
ATOM 713 O O . LEU A 1 90 ? -1.642 -0.406 -7.145 1.00 98.94 90 LEU A O 1
ATOM 717 N N . PHE A 1 91 ? -3.484 0.198 -5.994 1.00 98.94 91 PHE A N 1
ATOM 718 C CA . PHE A 1 91 ? -3.660 -1.027 -5.222 1.00 98.94 91 PHE A CA 1
ATOM 719 C C . PHE A 1 91 ? -5.058 -1.578 -5.493 1.00 98.94 91 PHE A C 1
ATOM 721 O O . PHE A 1 91 ? -6.058 -0.917 -5.206 1.00 98.94 91 PHE A O 1
ATOM 728 N N . GLU A 1 92 ? -5.132 -2.783 -6.045 1.00 98.94 92 GLU A N 1
ATOM 729 C CA . GLU A 1 92 ? -6.388 -3.493 -6.284 1.00 98.94 92 GLU A CA 1
ATOM 730 C C . GLU A 1 92 ? -6.323 -4.846 -5.582 1.00 98.94 92 GLU A C 1
ATOM 732 O O . GLU A 1 92 ? -5.381 -5.607 -5.801 1.00 98.94 92 GLU A O 1
ATOM 737 N N . GLU A 1 93 ? -7.301 -5.138 -4.725 1.00 98.88 93 GLU A N 1
ATOM 738 C CA . GLU A 1 93 ? -7.416 -6.437 -4.039 1.00 98.88 93 GLU A CA 1
ATOM 739 C C . GLU A 1 93 ? -6.154 -6.811 -3.239 1.00 98.88 93 GLU A C 1
ATOM 741 O O . GLU A 1 93 ? -5.757 -7.969 -3.166 1.00 98.88 93 GLU A O 1
ATOM 746 N N . CYS A 1 94 ? -5.487 -5.812 -2.657 1.00 98.94 94 CYS A N 1
ATOM 747 C CA . CYS A 1 94 ? -4.287 -6.009 -1.843 1.00 98.94 94 CYS A CA 1
ATOM 748 C C . CYS A 1 94 ? -4.635 -6.123 -0.354 1.00 98.94 94 CYS A C 1
ATOM 750 O O . CYS A 1 94 ? -5.572 -5.481 0.126 1.00 98.94 94 CYS A O 1
ATOM 752 N N . THR A 1 95 ? -3.838 -6.888 0.388 1.00 98.94 95 THR A N 1
ATOM 753 C CA . THR A 1 95 ? -4.018 -7.103 1.835 1.00 98.94 95 THR A CA 1
ATOM 754 C C . THR A 1 95 ? -2.890 -6.435 2.611 1.00 98.94 95 THR A C 1
ATOM 756 O O . THR A 1 95 ? -1.734 -6.713 2.337 1.00 98.94 95 THR A O 1
ATOM 759 N N . PHE A 1 96 ? -3.197 -5.593 3.593 1.00 98.94 96 PHE A N 1
ATOM 760 C CA . PHE A 1 96 ? -2.239 -4.951 4.507 1.00 98.94 96 PHE A CA 1
ATOM 761 C C . PHE A 1 96 ? -2.563 -5.267 5.971 1.00 98.94 96 PHE A C 1
ATOM 763 O O . PHE A 1 96 ? -2.200 -4.506 6.869 1.00 98.94 96 PHE A O 1
ATOM 770 N N . ASP A 1 97 ? -3.288 -6.350 6.219 1.00 98.94 97 ASP A N 1
ATOM 771 C CA . ASP A 1 97 ? -3.766 -6.721 7.549 1.00 98.94 97 ASP A CA 1
ATOM 772 C C . ASP A 1 97 ? -2.600 -6.921 8.524 1.00 98.94 97 ASP A C 1
ATOM 774 O O . ASP A 1 97 ? -1.512 -7.357 8.134 1.00 98.94 97 ASP A O 1
ATOM 778 N N . GLU A 1 98 ? -2.816 -6.563 9.788 1.00 98.88 98 GLU A N 1
ATOM 779 C CA . GLU A 1 98 ? -1.855 -6.679 10.892 1.00 98.88 98 GLU A CA 1
ATOM 780 C C . GLU A 1 98 ? -0.498 -5.991 10.621 1.00 98.88 98 GLU A C 1
ATOM 782 O O . GLU A 1 98 ? 0.530 -6.340 11.207 1.00 98.88 98 GLU A O 1
ATOM 787 N N . SER A 1 99 ? -0.459 -5.008 9.719 1.00 98.88 99 SER A N 1
ATOM 788 C CA . SER A 1 99 ? 0.785 -4.355 9.299 1.00 98.88 99 SER A CA 1
ATOM 789 C C . SER A 1 99 ? 1.121 -3.137 10.151 1.00 98.88 99 SER A C 1
ATOM 791 O O . SER A 1 99 ? 0.251 -2.442 10.675 1.00 98.88 99 SER A O 1
ATOM 793 N N . THR A 1 100 ? 2.413 -2.825 10.246 1.00 98.94 100 THR A N 1
ATOM 794 C CA . THR A 1 100 ? 2.914 -1.575 10.828 1.00 98.94 100 THR A CA 1
ATOM 795 C C . THR A 1 100 ? 3.386 -0.646 9.718 1.00 98.94 100 THR A C 1
ATOM 797 O O . THR A 1 100 ? 4.419 -0.879 9.098 1.00 98.94 100 THR A O 1
ATOM 800 N N . ILE A 1 101 ? 2.655 0.439 9.494 1.00 98.94 101 ILE A N 1
ATOM 801 C CA . ILE A 1 101 ? 2.879 1.423 8.438 1.00 98.94 101 ILE A CA 1
ATOM 802 C C . ILE A 1 101 ? 3.084 2.788 9.101 1.00 98.94 101 ILE A C 1
ATOM 804 O O . ILE A 1 101 ? 2.158 3.345 9.689 1.00 98.94 101 ILE A O 1
ATOM 808 N N . ARG A 1 102 ? 4.304 3.335 9.046 1.00 98.81 102 ARG A N 1
ATOM 809 C CA . ARG A 1 102 ? 4.612 4.628 9.686 1.00 98.81 102 ARG A CA 1
ATOM 810 C C . ARG A 1 102 ? 5.441 5.542 8.808 1.00 98.81 102 ARG A C 1
ATOM 812 O O . ARG A 1 102 ? 6.428 5.113 8.209 1.00 98.81 102 ARG A O 1
ATOM 819 N N . TYR A 1 103 ? 5.070 6.822 8.790 1.00 98.69 103 TYR A N 1
ATOM 820 C CA . TYR A 1 103 ? 5.743 7.847 7.982 1.00 98.69 103 TYR A CA 1
ATOM 821 C C . TYR A 1 103 ? 5.782 7.482 6.491 1.00 98.69 103 TYR A C 1
ATOM 823 O O . TYR A 1 103 ? 6.784 7.684 5.805 1.00 98.69 103 TYR A O 1
ATOM 831 N N . VAL A 1 104 ? 4.694 6.889 5.996 1.00 98.88 104 VAL A N 1
ATOM 832 C CA . VAL A 1 104 ? 4.566 6.449 4.604 1.00 98.88 104 VAL A CA 1
ATOM 833 C C . VAL A 1 104 ? 3.783 7.479 3.796 1.00 98.88 104 VAL A C 1
ATOM 835 O O . VAL A 1 104 ? 2.852 8.121 4.289 1.00 98.88 104 VAL A O 1
ATOM 838 N N . MET A 1 105 ? 4.167 7.644 2.532 1.00 98.81 105 MET A N 1
ATOM 839 C CA . MET A 1 105 ? 3.447 8.484 1.578 1.00 98.81 105 MET A CA 1
ATOM 840 C C . MET A 1 105 ? 2.604 7.621 0.639 1.00 98.81 105 MET A C 1
ATOM 842 O O . MET A 1 105 ? 3.155 6.927 -0.205 1.00 98.81 105 MET A O 1
ATOM 846 N N . PHE A 1 106 ? 1.283 7.717 0.744 1.00 98.88 106 PHE A N 1
ATOM 847 C CA . PHE A 1 106 ? 0.284 7.169 -0.185 1.00 98.88 106 PHE A CA 1
ATOM 848 C C . PHE A 1 106 ? -0.491 8.274 -0.926 1.00 98.88 106 PHE A C 1
ATOM 850 O O . PHE A 1 106 ? -1.577 8.047 -1.459 1.00 98.88 106 PHE A O 1
ATOM 857 N N . SER A 1 107 ? 0.037 9.498 -0.942 1.00 98.81 107 SER A N 1
ATOM 858 C CA . SER A 1 107 ? -0.638 10.654 -1.531 1.00 98.81 107 SER A CA 1
ATOM 859 C C . SER A 1 107 ? -0.973 10.424 -3.009 1.00 98.81 107 SER A C 1
ATOM 861 O O . SER A 1 107 ? -0.101 10.015 -3.782 1.00 98.81 107 SER A O 1
ATOM 863 N N . GLY A 1 108 ? -2.207 10.727 -3.408 1.00 98.75 108 GLY A N 1
ATOM 864 C CA . GLY A 1 108 ? -2.687 10.563 -4.782 1.00 98.75 108 GLY A CA 1
ATOM 865 C C . GLY A 1 108 ? -2.844 9.110 -5.244 1.00 98.75 108 GLY A C 1
ATOM 866 O O . GLY A 1 108 ? -3.079 8.881 -6.427 1.00 98.75 108 GLY A O 1
ATOM 867 N N . SER A 1 109 ? -2.677 8.127 -4.357 1.00 98.94 109 SER A N 1
ATOM 868 C CA . SER A 1 109 ? -2.832 6.711 -4.700 1.00 98.94 109 SER A CA 1
ATOM 869 C C . SER A 1 109 ? -4.300 6.291 -4.744 1.00 98.94 109 SER A C 1
ATOM 871 O O . SER A 1 109 ? -5.164 6.917 -4.131 1.00 98.94 109 SER A O 1
ATOM 873 N N . THR A 1 110 ? -4.584 5.215 -5.471 1.00 98.94 110 THR A N 1
ATOM 874 C CA . THR A 1 110 ? -5.912 4.597 -5.546 1.00 98.94 110 THR A CA 1
ATOM 875 C C . THR A 1 110 ? -5.885 3.235 -4.867 1.00 98.94 110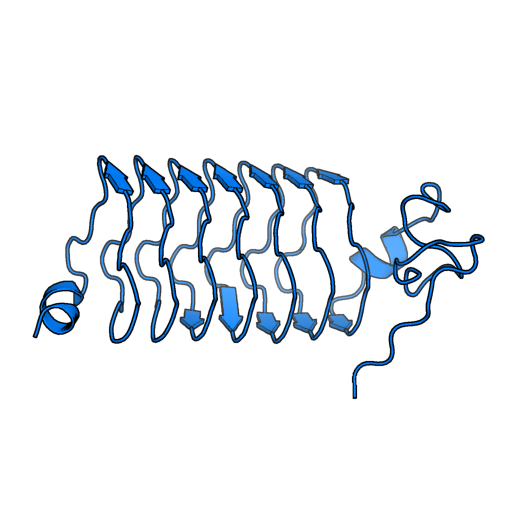 THR A C 1
ATOM 877 O O . THR A 1 110 ? -5.028 2.412 -5.181 1.00 98.94 110 THR A O 1
ATOM 880 N N . PHE A 1 111 ? -6.842 2.989 -3.977 1.00 98.94 111 PHE A N 1
ATOM 881 C CA . PHE A 1 111 ? -7.066 1.714 -3.303 1.00 98.94 111 PHE A CA 1
ATOM 882 C C . PHE A 1 111 ? -8.469 1.220 -3.641 1.00 98.94 111 PHE A C 1
ATOM 884 O O . PHE A 1 111 ? -9.450 1.933 -3.427 1.00 98.94 111 PHE A O 1
ATOM 891 N N . THR A 1 112 ? -8.572 0.009 -4.178 1.00 98.94 112 THR A N 1
ATOM 892 C CA . THR A 1 112 ? -9.850 -0.615 -4.526 1.00 98.94 112 THR A CA 1
ATOM 893 C C . THR A 1 112 ? -9.907 -2.022 -3.960 1.00 98.94 112 THR A C 1
ATOM 895 O O . THR A 1 112 ? -9.080 -2.857 -4.320 1.00 98.94 112 THR A O 1
ATOM 898 N N . ARG A 1 113 ? -10.916 -2.307 -3.126 1.00 98.94 113 ARG A N 1
ATOM 899 C CA . ARG A 1 113 ? -11.108 -3.635 -2.510 1.00 98.94 113 ARG A CA 1
ATOM 900 C C . ARG A 1 113 ? -9.897 -4.109 -1.690 1.00 98.94 113 ARG A C 1
ATOM 902 O O . ARG A 1 113 ? -9.590 -5.294 -1.690 1.00 98.94 113 ARG A O 1
ATOM 909 N N . CYS A 1 114 ? -9.202 -3.192 -1.018 1.00 98.94 114 CYS A N 1
ATOM 910 C CA . CYS A 1 114 ? -8.060 -3.525 -0.165 1.00 98.94 114 CYS A CA 1
ATOM 911 C C . CYS A 1 114 ? -8.470 -3.657 1.306 1.00 98.94 114 CYS A C 1
ATOM 913 O O . CYS A 1 114 ? -9.411 -2.997 1.757 1.00 98.94 114 CYS A O 1
ATOM 915 N N . THR A 1 115 ? -7.718 -4.446 2.067 1.00 98.94 115 THR A N 1
ATOM 916 C CA . THR A 1 115 ? -7.901 -4.587 3.517 1.00 98.94 115 THR A CA 1
ATOM 917 C C . THR A 1 115 ? -6.678 -4.089 4.279 1.00 98.94 115 THR A C 1
ATOM 919 O O . THR A 1 115 ? -5.551 -4.153 3.790 1.00 98.94 115 THR A O 1
ATOM 922 N N . PHE A 1 116 ? -6.920 -3.540 5.463 1.00 98.88 116 PHE A N 1
ATOM 923 C CA . PHE A 1 116 ? -5.927 -3.049 6.412 1.00 98.88 116 PHE A CA 1
ATOM 924 C C . PHE A 1 116 ? -6.338 -3.451 7.836 1.00 98.88 116 PHE A C 1
ATOM 926 O O . PHE A 1 116 ? -6.269 -2.642 8.751 1.00 98.88 116 PHE A O 1
ATOM 933 N N . LEU A 1 117 ? -6.871 -4.653 8.035 1.00 98.88 117 LEU A N 1
ATOM 934 C CA . LEU A 1 117 ? -7.504 -5.025 9.302 1.00 98.88 117 LEU A CA 1
ATOM 935 C C . LEU A 1 117 ? -6.491 -5.048 10.449 1.00 98.88 117 LEU A C 1
ATOM 937 O O . LEU A 1 117 ? -5.430 -5.655 10.325 1.00 98.88 117 LEU A O 1
ATOM 941 N N . ASN A 1 118 ? -6.843 -4.443 11.586 1.00 98.81 118 ASN A N 1
ATOM 942 C CA . ASN A 1 118 ? -6.018 -4.430 12.802 1.00 98.81 118 ASN A CA 1
ATOM 943 C C . ASN A 1 118 ? -4.581 -3.908 12.583 1.00 98.81 118 ASN A C 1
ATOM 945 O O . ASN A 1 118 ? -3.632 -4.389 13.206 1.00 98.81 118 ASN A O 1
ATOM 949 N N . SER A 1 119 ? -4.405 -2.935 11.686 1.00 98.88 119 SER A N 1
ATOM 950 C CA . SER A 1 119 ? -3.090 -2.398 11.326 1.00 98.88 119 SER A CA 1
ATOM 951 C C . SER A 1 119 ? -2.737 -1.129 12.108 1.00 98.88 119 SER A C 1
ATOM 953 O O . SER A 1 119 ? -3.591 -0.322 12.471 1.00 98.88 119 SER A O 1
ATOM 955 N N . SER A 1 120 ? -1.443 -0.904 12.346 1.00 98.88 120 SER A N 1
ATOM 956 C CA . SER A 1 120 ? -0.922 0.352 12.903 1.00 98.88 120 SER A CA 1
ATOM 957 C C . SER A 1 120 ? -0.471 1.255 11.758 1.00 98.88 120 SER A C 1
ATOM 959 O O . SER A 1 120 ? 0.621 1.072 11.229 1.00 98.88 120 SER A O 1
ATOM 961 N N . ILE A 1 121 ? -1.299 2.224 11.370 1.00 98.81 121 ILE A N 1
ATOM 962 C CA . ILE A 1 121 ? -1.095 3.125 10.226 1.00 98.81 121 ILE A CA 1
ATOM 963 C C . ILE A 1 121 ? -1.008 4.568 10.727 1.00 98.81 121 ILE A C 1
ATOM 965 O O . ILE A 1 121 ? -1.934 5.372 10.586 1.00 98.81 121 ILE A O 1
ATOM 969 N N . THR A 1 122 ? 0.126 4.916 11.328 1.00 98.75 122 THR A N 1
ATOM 970 C CA . THR A 1 122 ? 0.298 6.206 12.007 1.00 98.75 122 THR A CA 1
ATOM 971 C C . THR A 1 122 ? 1.203 7.147 11.226 1.00 98.75 122 THR A C 1
ATOM 973 O O . THR A 1 122 ? 2.100 6.720 10.495 1.00 98.75 122 THR A O 1
ATOM 976 N N . HIS A 1 123 ? 0.964 8.455 11.345 1.00 98.62 123 HIS A N 1
ATOM 977 C CA . HIS A 1 123 ? 1.726 9.484 10.622 1.00 98.62 123 HIS A CA 1
ATOM 978 C C . HIS A 1 123 ? 1.813 9.237 9.102 1.00 98.62 123 HIS A C 1
ATOM 980 O O . HIS A 1 123 ? 2.849 9.486 8.481 1.00 98.62 123 HIS A O 1
ATOM 986 N N . THR A 1 124 ? 0.753 8.698 8.502 1.00 98.81 124 THR A N 1
ATOM 987 C CA . THR A 1 124 ? 0.740 8.292 7.094 1.00 98.81 124 THR A CA 1
ATOM 988 C C . THR A 1 124 ? -0.059 9.285 6.257 1.00 98.81 124 THR A C 1
ATOM 990 O O . THR A 1 124 ? -1.096 9.795 6.675 1.00 98.81 124 THR A O 1
ATOM 993 N N . ASN A 1 125 ? 0.439 9.594 5.062 1.00 98.88 125 ASN A N 1
ATOM 994 C CA . ASN A 1 125 ? -0.163 10.579 4.171 1.00 98.88 125 ASN A CA 1
ATOM 995 C C . ASN A 1 125 ? -0.966 9.894 3.056 1.00 98.88 125 ASN A C 1
ATOM 997 O O . ASN A 1 125 ? -0.378 9.403 2.099 1.00 98.88 125 ASN A O 1
ATOM 1001 N N . PHE A 1 126 ? -2.291 9.935 3.149 1.00 98.88 126 PHE A N 1
ATOM 1002 C CA . PHE A 1 126 ? -3.268 9.518 2.138 1.00 98.88 126 PHE A CA 1
ATOM 1003 C C . PHE A 1 126 ? -3.892 10.711 1.385 1.00 98.88 126 PHE A C 1
ATOM 1005 O O . PHE A 1 126 ? -4.959 10.579 0.784 1.00 98.88 126 PHE A O 1
ATOM 1012 N N . ASN A 1 127 ? -3.278 11.897 1.404 1.00 98.88 127 ASN A N 1
ATOM 1013 C CA . ASN A 1 127 ? -3.886 13.097 0.821 1.00 98.88 127 ASN A CA 1
ATOM 1014 C C . ASN A 1 127 ? -4.177 12.934 -0.671 1.00 98.88 127 ASN A C 1
ATOM 1016 O O . ASN A 1 127 ? -3.333 12.445 -1.426 1.00 98.88 127 ASN A O 1
ATOM 1020 N N . GLY A 1 128 ? -5.361 13.372 -1.096 1.00 98.69 128 GLY A N 1
ATOM 1021 C CA . GLY A 1 128 ? -5.807 13.276 -2.488 1.00 98.69 128 GLY A CA 1
ATOM 1022 C C . GLY A 1 128 ? -5.967 11.844 -3.009 1.00 98.69 128 GLY A C 1
ATOM 1023 O O . GLY A 1 128 ? -6.030 11.653 -4.219 1.00 98.69 128 GLY A O 1
ATOM 1024 N N . SER A 1 129 ? -5.966 10.835 -2.132 1.00 98.81 129 SER A N 1
ATOM 1025 C CA . SER A 1 129 ? -6.184 9.443 -2.534 1.00 98.81 129 SER A CA 1
ATOM 1026 C C . SER A 1 129 ? -7.646 9.163 -2.886 1.00 98.81 129 SER A C 1
ATOM 1028 O O . SER A 1 129 ? -8.558 9.890 -2.486 1.00 98.81 129 SER A O 1
ATOM 1030 N N . ILE A 1 130 ? -7.867 8.077 -3.622 1.00 98.88 130 ILE A N 1
ATOM 1031 C CA . ILE A 1 130 ? -9.193 7.499 -3.853 1.00 98.88 130 ILE A CA 1
ATOM 1032 C C . ILE A 1 130 ? -9.213 6.141 -3.160 1.00 98.88 130 ILE A C 1
ATOM 1034 O O . ILE A 1 130 ? -8.432 5.259 -3.509 1.00 98.88 130 ILE A O 1
ATOM 1038 N N . ILE A 1 131 ? -10.093 5.965 -2.180 1.00 98.88 131 ILE A N 1
ATOM 1039 C CA . ILE A 1 131 ? -10.214 4.736 -1.393 1.00 98.88 131 ILE A CA 1
ATOM 1040 C C . ILE A 1 131 ? -11.641 4.231 -1.563 1.00 98.88 131 ILE A C 1
ATOM 1042 O O . ILE A 1 131 ? -12.602 4.872 -1.140 1.00 98.88 131 ILE A O 1
ATOM 1046 N N . THR A 1 132 ? -11.781 3.109 -2.263 1.00 98.88 132 THR A N 1
ATOM 1047 C CA . THR A 1 132 ? -13.074 2.546 -2.655 1.00 98.88 132 THR A CA 1
ATOM 1048 C C . THR A 1 132 ? -13.204 1.110 -2.174 1.00 98.88 132 THR A C 1
ATOM 1050 O O . THR A 1 132 ? -12.353 0.270 -2.480 1.00 98.88 132 THR A O 1
ATOM 1053 N N . ARG A 1 133 ? -14.296 0.799 -1.468 1.00 98.88 133 ARG A N 1
ATOM 1054 C CA . ARG A 1 133 ? -14.603 -0.564 -0.994 1.00 98.88 133 ARG A CA 1
ATOM 1055 C C . ARG A 1 133 ? -13.483 -1.173 -0.155 1.00 98.88 133 ARG A C 1
ATOM 1057 O O . ARG A 1 133 ? -13.189 -2.354 -0.300 1.00 98.88 133 ARG A O 1
ATOM 1064 N N . CYS A 1 134 ? -12.815 -0.358 0.655 1.00 98.94 134 CYS A N 1
ATOM 1065 C CA . CYS A 1 134 ? -11.723 -0.817 1.508 1.00 98.94 134 CYS A CA 1
ATOM 1066 C C . CYS A 1 134 ? -12.188 -1.023 2.951 1.00 98.94 134 CYS A C 1
ATOM 1068 O O . CYS A 1 134 ? -13.159 -0.408 3.399 1.00 98.94 134 CYS A O 1
ATOM 1070 N N . ASP A 1 135 ? -11.468 -1.867 3.683 1.00 98.88 135 ASP A N 1
ATOM 1071 C CA . ASP A 1 135 ? -11.753 -2.164 5.085 1.00 98.88 135 ASP A CA 1
ATOM 1072 C C . ASP A 1 135 ? -10.522 -1.892 5.955 1.00 98.88 135 ASP A C 1
ATOM 1074 O O . ASP A 1 135 ? -9.493 -2.544 5.801 1.00 98.88 135 ASP A O 1
ATOM 1078 N N . LEU A 1 136 ? -10.622 -0.902 6.842 1.00 98.81 136 LEU A N 1
ATOM 1079 C CA . LEU A 1 136 ? -9.579 -0.510 7.790 1.00 98.81 136 LEU A CA 1
ATOM 1080 C C . LEU A 1 136 ? -9.965 -0.849 9.239 1.00 98.81 136 LEU A C 1
ATOM 1082 O O . LEU A 1 136 ? -9.364 -0.313 10.171 1.00 98.81 136 LEU A O 1
ATOM 1086 N N . THR A 1 137 ? -10.971 -1.703 9.445 1.00 98.88 137 THR A N 1
ATOM 1087 C CA . THR A 1 137 ? -11.530 -2.002 10.771 1.00 98.88 137 THR A CA 1
ATOM 1088 C C . THR A 1 137 ? -10.454 -2.404 11.788 1.00 98.88 137 THR A C 1
ATOM 1090 O O . THR A 1 137 ? -9.536 -3.167 11.474 1.00 98.88 137 THR A O 1
ATOM 1093 N N . GLY A 1 138 ? -10.551 -1.867 13.007 1.00 98.75 138 GLY A N 1
ATOM 1094 C CA . GLY A 1 138 ? -9.618 -2.131 14.110 1.00 98.75 138 GLY A CA 1
ATOM 1095 C C . GLY A 1 138 ? -8.262 -1.423 13.992 1.00 98.75 138 GLY A C 1
ATOM 1096 O O . GLY A 1 138 ? -7.372 -1.657 14.808 1.00 98.75 138 GLY A O 1
ATOM 1097 N N . SER A 1 139 ? -8.059 -0.581 12.972 1.00 98.75 139 SER A N 1
ATOM 1098 C CA . SER A 1 139 ? -6.766 0.078 12.751 1.00 98.75 139 SER A CA 1
ATOM 1099 C C . SER A 1 139 ? -6.517 1.307 13.616 1.00 98.75 139 SER A C 1
ATOM 1101 O O . SER A 1 139 ? -7.411 2.107 13.906 1.00 98.75 139 SER A O 1
ATOM 1103 N N . ASP A 1 140 ? -5.242 1.538 13.917 1.00 98.75 140 ASP A N 1
ATOM 1104 C CA . ASP A 1 140 ? -4.753 2.800 14.459 1.00 98.75 140 ASP A CA 1
ATOM 1105 C C . ASP A 1 140 ? -4.341 3.750 13.329 1.00 98.75 140 ASP A C 1
ATOM 1107 O O . ASP A 1 140 ? -3.329 3.536 12.668 1.00 98.75 140 ASP A O 1
ATOM 1111 N N . LEU A 1 141 ? -5.119 4.810 13.124 1.00 98.50 141 LEU A N 1
ATOM 1112 C CA . LEU A 1 141 ? -4.926 5.852 12.112 1.00 98.50 141 LEU A CA 1
ATOM 1113 C C . LEU A 1 141 ? -4.364 7.154 12.717 1.00 98.50 141 LEU A C 1
ATOM 1115 O O . LEU A 1 141 ? -4.496 8.228 12.120 1.00 98.50 141 LEU A O 1
ATOM 1119 N N . TYR A 1 142 ? -3.760 7.095 13.911 1.00 97.88 142 TYR A N 1
ATOM 1120 C CA . TYR A 1 142 ? -3.279 8.277 14.626 1.00 97.88 142 TYR A CA 1
ATOM 1121 C C . TYR A 1 142 ? -2.368 9.168 13.769 1.00 97.88 142 TYR A C 1
ATOM 1123 O O . TYR A 1 142 ? -1.358 8.725 13.216 1.00 97.88 142 TYR A O 1
ATOM 1131 N N . TYR A 1 143 ? -2.699 10.463 13.713 1.00 97.69 143 TYR A N 1
ATOM 1132 C CA . TYR A 1 143 ? -1.937 11.483 12.975 1.00 97.69 143 TYR A CA 1
ATOM 1133 C C . TYR A 1 143 ? -1.817 11.224 11.458 1.00 97.69 143 TYR A C 1
ATOM 1135 O O . TYR A 1 143 ? -0.952 11.799 10.793 1.00 97.69 143 TYR A O 1
ATOM 1143 N N . SER A 1 144 ? -2.649 10.351 10.893 1.00 98.44 144 SER A N 1
ATOM 1144 C CA . SER A 1 144 ? -2.681 10.112 9.450 1.00 98.44 144 SER A CA 1
ATOM 1145 C C . SER A 1 144 ? -3.582 11.123 8.745 1.00 98.44 144 SER A C 1
ATOM 1147 O O . SER A 1 144 ? -4.593 11.571 9.276 1.00 98.44 144 SER A O 1
ATOM 1149 N N . SER A 1 145 ? -3.209 11.524 7.538 1.00 98.50 145 SER A N 1
ATOM 1150 C CA . SER A 1 145 ? -3.905 12.578 6.801 1.00 98.50 145 SER A CA 1
ATOM 1151 C C . SER A 1 145 ? -4.597 12.001 5.578 1.00 98.50 145 SER A C 1
ATOM 1153 O O . SER A 1 145 ? -3.951 11.374 4.748 1.00 98.50 145 SER A O 1
ATOM 1155 N N . PHE A 1 146 ? -5.893 12.250 5.456 1.00 98.56 146 PHE A N 1
ATOM 1156 C CA . PHE A 1 146 ? -6.765 11.894 4.338 1.00 98.56 146 PHE A CA 1
ATOM 1157 C C . PHE A 1 146 ? -7.274 13.150 3.613 1.00 98.56 146 PHE A C 1
ATOM 1159 O O . PHE A 1 146 ? -8.249 13.080 2.867 1.00 98.56 146 PHE A O 1
ATOM 1166 N N . ALA A 1 147 ? -6.655 14.313 3.824 1.00 98.38 147 ALA A N 1
ATOM 1167 C CA . ALA A 1 147 ? -7.137 15.578 3.285 1.00 98.38 147 ALA A CA 1
ATOM 1168 C C . ALA A 1 147 ? -7.330 15.515 1.759 1.00 98.38 147 ALA A C 1
ATOM 1170 O O . ALA A 1 147 ? -6.480 14.993 1.033 1.00 98.38 147 ALA A O 1
ATOM 1171 N N . HIS A 1 148 ? -8.447 16.057 1.270 1.00 98.50 148 HIS A N 1
ATOM 1172 C CA . HIS A 1 148 ? -8.829 16.032 -0.152 1.00 98.50 148 HIS A CA 1
ATOM 1173 C C . HIS A 1 148 ? -9.023 14.631 -0.767 1.00 98.50 148 HIS A C 1
ATOM 1175 O O . HIS A 1 148 ? -9.057 14.510 -1.989 1.00 98.50 148 HIS A O 1
ATOM 1181 N N . SER A 1 149 ? -9.124 13.569 0.038 1.00 98.62 149 SER A N 1
ATOM 1182 C CA . SER A 1 149 ? -9.378 12.215 -0.473 1.00 98.62 149 SER A CA 1
ATOM 1183 C C . SER A 1 149 ? -10.859 11.951 -0.756 1.00 98.62 149 SER A C 1
ATOM 1185 O O . SER A 1 149 ? -11.752 12.628 -0.237 1.00 98.62 149 SER A O 1
ATOM 1187 N N . HIS A 1 150 ? -11.113 10.951 -1.597 1.00 98.75 150 HIS A N 1
ATOM 1188 C CA . HIS A 1 150 ? -12.444 10.419 -1.866 1.00 98.75 150 HIS A CA 1
ATOM 1189 C C . HIS A 1 150 ? -12.563 9.043 -1.207 1.00 98.75 150 HIS A C 1
ATOM 1191 O O . HIS A 1 150 ? -11.812 8.128 -1.542 1.00 98.75 150 HIS A O 1
ATOM 1197 N N . LEU A 1 151 ? -13.507 8.904 -0.280 1.00 98.62 151 LEU A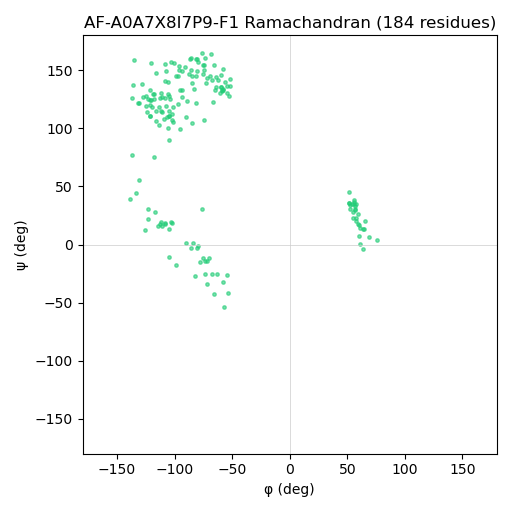 N 1
ATOM 1198 C CA . LEU A 1 151 ? -13.754 7.699 0.504 1.00 98.62 151 LEU A CA 1
ATOM 1199 C C . LEU A 1 151 ? -15.150 7.178 0.138 1.00 98.62 151 LEU A C 1
ATOM 1201 O O . LEU A 1 151 ? -16.149 7.787 0.521 1.00 98.62 151 LEU A O 1
ATOM 1205 N N . HIS A 1 152 ? -15.220 6.083 -0.620 1.00 98.56 152 HIS A N 1
ATOM 1206 C CA . HIS A 1 152 ? -16.477 5.482 -1.083 1.00 98.56 152 HIS A CA 1
ATOM 1207 C C . HIS A 1 152 ? -16.590 4.028 -0.608 1.00 98.56 152 HIS A C 1
ATOM 1209 O O . HIS A 1 152 ? -15.629 3.265 -0.732 1.00 98.56 152 HIS A O 1
ATOM 1215 N N . ASP A 1 153 ? -17.738 3.629 -0.057 1.00 98.62 153 ASP A N 1
ATOM 1216 C CA 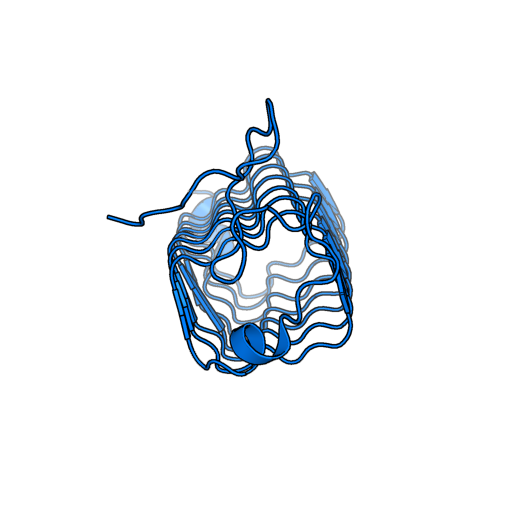. ASP A 1 153 ? -17.992 2.262 0.435 1.00 98.62 153 ASP A CA 1
ATOM 1217 C C . ASP A 1 153 ? -16.896 1.745 1.398 1.00 98.62 153 ASP A C 1
ATOM 1219 O O . ASP A 1 153 ? -16.504 0.580 1.351 1.00 98.62 153 ASP A O 1
ATOM 1223 N N . THR A 1 154 ? -16.320 2.613 2.231 1.00 98.50 154 THR A N 1
ATOM 1224 C CA . THR A 1 154 ? -15.134 2.282 3.040 1.00 98.50 154 THR A CA 1
ATOM 1225 C C . THR A 1 154 ? -15.488 2.134 4.517 1.00 98.50 154 THR A C 1
ATOM 1227 O O . THR A 1 154 ? -16.289 2.895 5.060 1.00 98.50 154 THR A O 1
ATOM 1230 N N . LYS A 1 155 ? -14.877 1.159 5.193 1.00 98.69 155 LYS A N 1
ATOM 1231 C CA . LYS A 1 155 ? -15.050 0.942 6.634 1.00 98.69 155 LYS A CA 1
ATOM 1232 C C . LYS A 1 155 ? -13.824 1.412 7.402 1.00 98.69 155 LYS A C 1
ATOM 1234 O O . LYS A 1 155 ? -12.707 1.001 7.108 1.00 98.69 155 LYS A O 1
ATOM 1239 N N . MET A 1 156 ? -14.051 2.248 8.403 1.00 98.19 156 MET A N 1
ATOM 1240 C CA . MET A 1 156 ? -13.076 2.668 9.408 1.00 98.19 156 MET A CA 1
ATOM 1241 C C . MET A 1 156 ? -13.719 2.493 10.788 1.00 98.19 156 MET A C 1
ATOM 1243 O O . MET A 1 156 ? -13.872 3.460 11.536 1.00 98.19 156 MET A O 1
ATOM 1247 N N . GLU A 1 157 ? -14.191 1.275 11.072 1.00 98.31 157 GLU A N 1
ATOM 1248 C CA . GLU A 1 157 ? -14.869 0.910 12.321 1.00 98.31 157 GLU A CA 1
ATOM 1249 C C . GLU A 1 157 ? -13.863 0.474 13.391 1.00 98.31 157 GLU A C 1
ATOM 1251 O O . GLU A 1 157 ? -12.834 -0.113 13.073 1.00 98.31 157 GLU A O 1
ATOM 1256 N N . ASP A 1 158 ? -14.157 0.757 14.660 1.00 98.19 158 ASP A N 1
ATOM 1257 C CA . ASP A 1 158 ? -13.264 0.468 15.795 1.00 98.19 158 ASP A CA 1
ATOM 1258 C C . ASP A 1 158 ? -11.834 1.017 15.594 1.00 98.19 158 ASP A C 1
ATOM 1260 O O . ASP A 1 158 ? -10.832 0.421 15.981 1.00 98.19 158 ASP A O 1
ATOM 1264 N N . CYS A 1 159 ? -11.730 2.167 14.923 1.00 98.25 159 CYS A N 1
ATOM 1265 C CA . CYS A 1 159 ? -10.459 2.798 14.602 1.00 98.25 159 CYS A CA 1
ATOM 1266 C C . CYS A 1 159 ? -10.084 3.883 15.614 1.00 98.25 159 CYS A C 1
ATOM 1268 O O . CYS A 1 159 ? -10.914 4.694 16.049 1.00 98.25 159 CYS A O 1
ATOM 1270 N N . ASN A 1 160 ? -8.781 4.003 15.872 1.00 97.81 160 ASN A N 1
ATOM 1271 C CA . ASN A 1 160 ? -8.224 5.210 16.469 1.00 97.81 160 ASN A CA 1
ATOM 1272 C C . ASN A 1 160 ? -7.942 6.250 15.377 1.00 97.81 160 ASN A C 1
ATOM 1274 O O . ASN A 1 160 ? -6.952 6.161 14.666 1.00 97.81 160 ASN A O 1
ATOM 1278 N N . VAL A 1 161 ? -8.783 7.271 15.269 1.00 96.69 161 VAL A N 1
ATOM 1279 C CA . VAL A 1 161 ? -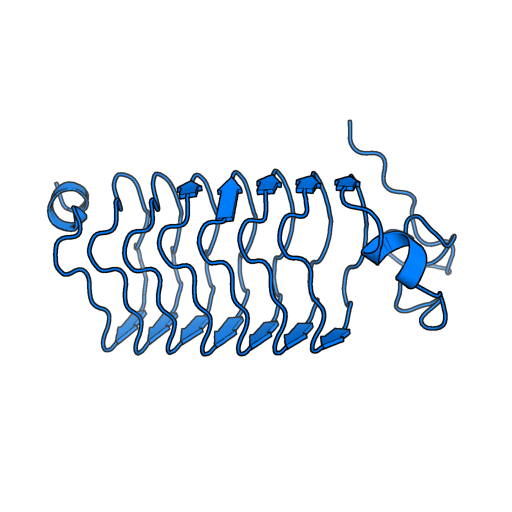8.663 8.382 14.309 1.00 96.69 161 VAL A CA 1
ATOM 1280 C C . VAL A 1 161 ? -8.257 9.698 14.980 1.00 96.69 161 VAL A C 1
ATOM 1282 O O . VAL A 1 161 ? -8.415 10.781 14.417 1.00 96.69 161 VAL A O 1
ATOM 1285 N N . ARG 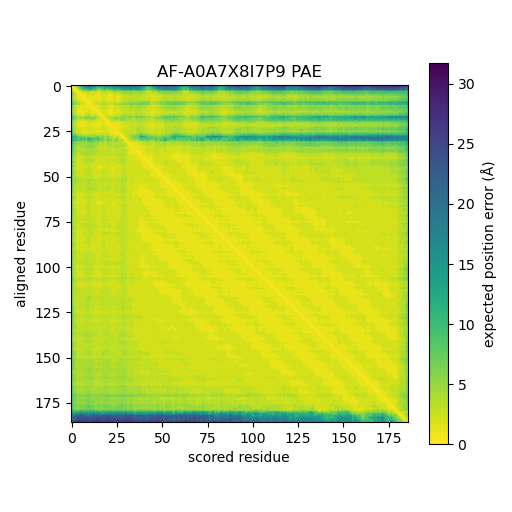A 1 162 ? -7.706 9.649 16.198 1.00 95.19 162 ARG A N 1
ATOM 1286 C CA . ARG A 1 162 ? -7.227 10.856 16.887 1.00 95.19 162 ARG A CA 1
ATOM 1287 C C . ARG A 1 162 ? -6.154 11.560 16.061 1.00 95.19 162 ARG A C 1
ATOM 1289 O O . ARG A 1 162 ? -5.190 10.943 15.615 1.00 95.19 162 ARG A O 1
ATOM 1296 N N . LYS A 1 163 ? -6.295 12.881 15.918 1.00 95.69 163 LYS A N 1
ATOM 1297 C CA . LYS A 1 163 ? -5.411 13.739 15.103 1.00 95.69 163 LYS A CA 1
ATOM 1298 C C . LYS A 1 163 ? -5.362 13.370 13.616 1.00 95.69 163 LYS A C 1
ATOM 1300 O O . LYS A 1 163 ? -4.548 13.954 12.905 1.00 95.69 163 LYS A O 1
ATOM 1305 N N . ALA A 1 164 ? -6.196 12.441 13.151 1.00 96.69 164 ALA A N 1
ATOM 1306 C CA . ALA A 1 164 ? -6.309 12.197 11.730 1.00 96.69 164 ALA A CA 1
ATOM 1307 C C . ALA A 1 164 ? -6.981 13.400 11.049 1.00 96.69 164 ALA A C 1
ATOM 1309 O O . ALA A 1 164 ? -7.842 14.054 11.638 1.00 96.69 164 ALA A O 1
ATOM 1310 N N . ASP A 1 165 ? -6.563 13.716 9.826 1.00 96.56 165 ASP A N 1
ATOM 1311 C CA . ASP A 1 165 ? -7.090 14.857 9.072 1.00 96.56 165 ASP A CA 1
ATOM 1312 C C . ASP A 1 165 ? -8.009 14.380 7.948 1.00 96.56 165 ASP A C 1
ATOM 1314 O O . ASP A 1 165 ? -7.544 13.831 6.954 1.00 96.56 165 ASP A O 1
ATOM 1318 N N . PHE A 1 166 ? -9.310 14.625 8.085 1.00 96.56 166 PHE A N 1
ATOM 1319 C CA . PHE A 1 166 ? -10.317 14.321 7.062 1.00 96.56 166 PHE A CA 1
ATOM 1320 C C . PHE A 1 166 ? -10.874 15.585 6.384 1.00 96.56 166 PHE A C 1
ATOM 1322 O O . PHE A 1 166 ? -11.941 15.544 5.762 1.00 96.56 166 PHE A O 1
ATOM 1329 N N . ARG A 1 167 ? -10.197 16.737 6.486 1.00 95.75 167 ARG A N 1
ATOM 1330 C CA . ARG A 1 167 ? -10.685 17.983 5.876 1.00 95.75 167 ARG A CA 1
ATOM 1331 C C . ARG A 1 167 ? -10.771 17.865 4.359 1.00 95.75 167 ARG A C 1
ATOM 1333 O O . ARG A 1 167 ? -9.906 17.291 3.701 1.00 95.75 167 ARG A O 1
ATOM 1340 N N . HIS A 1 168 ? -11.823 18.462 3.805 1.00 97.50 168 HIS A N 1
ATOM 1341 C CA . HIS A 1 168 ? -12.094 18.470 2.365 1.00 97.50 168 HIS A CA 1
ATOM 1342 C C . HIS A 1 168 ? -12.220 17.074 1.738 1.00 97.50 168 HIS A C 1
ATOM 1344 O O . HIS A 1 168 ? -12.020 16.929 0.535 1.00 97.50 168 HIS A O 1
ATOM 1350 N N . THR A 1 169 ? -12.541 16.053 2.534 1.00 97.56 169 THR A N 1
ATOM 1351 C CA . THR A 1 169 ? -12.846 14.725 2.000 1.00 97.56 169 THR A CA 1
ATOM 1352 C C . THR A 1 169 ? -14.235 14.690 1.379 1.00 97.56 169 THR A C 1
ATOM 1354 O O . THR A 1 169 ? -15.160 15.358 1.846 1.00 97.56 169 THR A O 1
ATOM 1357 N N . ILE A 1 170 ? -14.380 13.880 0.335 1.00 98.12 170 ILE A N 1
ATOM 1358 C CA . ILE A 1 170 ? -15.684 13.447 -0.167 1.00 98.12 170 ILE A CA 1
ATOM 1359 C C . ILE A 1 170 ? -15.943 12.071 0.434 1.00 98.12 170 ILE A C 1
ATOM 1361 O O . ILE A 1 170 ? -15.137 11.162 0.246 1.00 98.12 170 ILE A O 1
ATOM 1365 N N . GLN A 1 171 ? -17.036 11.932 1.180 1.00 96.69 171 GLN A N 1
ATOM 1366 C CA . GLN A 1 171 ? -17.377 10.709 1.905 1.00 96.69 171 GLN A CA 1
ATOM 1367 C C . GLN A 1 171 ? -18.736 10.206 1.423 1.00 96.69 171 GLN A C 1
ATOM 1369 O O . GLN A 1 171 ? -19.732 10.916 1.550 1.00 96.69 171 GLN A O 1
ATOM 1374 N N . ASP A 1 172 ? -18.773 8.991 0.887 1.00 97.25 172 ASP A N 1
ATOM 1375 C CA . ASP A 1 172 ? -20.000 8.309 0.484 1.00 97.25 172 ASP A CA 1
ATOM 1376 C C . ASP A 1 172 ? -19.988 6.881 1.035 1.00 97.25 172 ASP A C 1
ATOM 1378 O O . ASP A 1 172 ? -19.059 6.118 0.782 1.00 97.25 172 ASP A O 1
ATOM 1382 N N . ASN A 1 173 ? -20.991 6.529 1.839 1.00 97.12 173 ASN A N 1
ATOM 1383 C CA . ASN A 1 173 ? -21.043 5.245 2.546 1.00 97.12 173 ASN A CA 1
ATOM 1384 C C . ASN A 1 173 ? -19.755 4.922 3.350 1.00 97.12 173 ASN A C 1
ATOM 1386 O O . ASN A 1 173 ? -19.215 3.817 3.293 1.00 97.12 173 ASN A O 1
ATOM 1390 N N . LEU A 1 174 ? -19.242 5.915 4.087 1.00 96.50 174 LEU A N 1
ATOM 1391 C CA . LEU A 1 174 ? -18.107 5.767 5.004 1.00 96.50 174 LEU A CA 1
ATOM 1392 C C . LEU A 1 174 ? -18.603 5.473 6.426 1.00 96.50 174 LEU A C 1
ATOM 1394 O O . LEU A 1 174 ? -19.411 6.226 6.973 1.00 96.50 174 LEU A O 1
ATOM 1398 N N . SER A 1 175 ? -18.096 4.405 7.045 1.00 96.38 175 SER A N 1
ATOM 1399 C CA . SER A 1 175 ? -18.453 4.031 8.420 1.00 96.38 175 SER A CA 1
ATOM 1400 C C . SER A 1 175 ? -17.334 4.338 9.414 1.00 96.38 175 SER A C 1
ATOM 1402 O O . SER A 1 175 ? -16.206 3.894 9.226 1.00 96.38 175 SER A O 1
ATOM 1404 N N . PHE A 1 176 ? -17.678 5.030 10.506 1.00 95.50 176 PHE A N 1
ATOM 1405 C CA . PHE A 1 176 ? -16.819 5.269 11.678 1.00 95.50 176 PHE A CA 1
ATOM 1406 C C . PHE A 1 176 ? -17.394 4.642 12.962 1.00 95.50 176 PHE A C 1
ATOM 1408 O O . PHE A 1 176 ? -17.219 5.179 14.060 1.00 95.50 176 PHE A O 1
ATOM 1415 N N . ARG A 1 177 ? -18.178 3.559 12.863 1.00 95.56 177 ARG A N 1
ATOM 1416 C CA . ARG A 1 177 ? -18.809 2.949 14.049 1.00 95.56 177 ARG A CA 1
ATOM 1417 C C . ARG A 1 177 ? -17.745 2.540 15.065 1.00 95.56 177 ARG A C 1
ATOM 1419 O O . ARG A 1 177 ? -16.739 1.956 14.698 1.00 95.56 177 ARG A O 1
ATOM 1426 N N . TRP A 1 178 ? -17.978 2.878 16.332 1.00 94.88 178 TRP A N 1
ATOM 1427 C CA . TRP A 1 178 ? -17.069 2.621 17.464 1.00 94.88 178 TRP A CA 1
ATOM 1428 C C . TRP A 1 178 ? -15.705 3.323 17.414 1.00 94.88 178 TRP A C 1
ATOM 1430 O O . TRP A 1 178 ? -14.983 3.310 18.403 1.00 94.88 178 TRP A O 1
ATOM 1440 N N . SER A 1 179 ? -15.398 4.036 16.335 1.00 95.38 179 SER A N 1
ATOM 1441 C CA . SER A 1 179 ? -14.184 4.834 16.222 1.00 95.38 179 SER A CA 1
ATOM 1442 C C . SER A 1 179 ? -14.285 6.105 17.059 1.00 95.38 179 SER A C 1
ATOM 1444 O O . SER A 1 179 ? -15.356 6.704 17.212 1.00 95.38 179 SER A O 1
ATOM 1446 N N . ASN A 1 180 ? -13.148 6.596 17.546 1.00 91.56 180 ASN A N 1
ATOM 1447 C CA . ASN A 1 180 ? -13.076 7.821 18.355 1.00 91.56 180 ASN A CA 1
ATOM 1448 C C . ASN A 1 180 ? -13.207 9.124 17.526 1.00 91.56 180 ASN A C 1
ATOM 1450 O O . ASN A 1 180 ? -12.710 10.180 17.910 1.00 91.56 180 ASN A O 1
ATOM 1454 N N . TYR A 1 181 ? -13.946 9.077 16.412 1.00 83.31 181 TYR A N 1
ATOM 1455 C CA . TYR A 1 181 ? -14.150 10.182 15.467 1.00 83.31 181 TYR A CA 1
ATOM 1456 C C . TYR A 1 181 ? -14.749 11.440 16.111 1.00 83.31 181 TYR A C 1
ATOM 1458 O O . TYR A 1 181 ? -14.423 12.561 15.727 1.00 83.31 181 TYR A O 1
ATOM 1466 N N . ARG A 1 182 ? -15.600 11.285 17.134 1.00 75.56 182 ARG A N 1
ATOM 1467 C CA . ARG A 1 182 ? -16.195 12.428 17.851 1.00 75.56 182 ARG A CA 1
ATOM 1468 C C . ARG A 1 182 ? -15.153 13.292 18.569 1.00 75.56 182 ARG A C 1
ATOM 1470 O O . ARG A 1 182 ? -15.398 14.479 18.743 1.00 75.56 182 ARG A O 1
ATOM 1477 N N . GLU A 1 183 ? -14.000 12.729 18.931 1.00 72.44 183 GLU A N 1
ATOM 1478 C CA . GLU A 1 183 ? -12.885 13.469 19.539 1.00 72.44 183 GLU A CA 1
ATOM 1479 C C . GLU A 1 183 ? -12.105 14.321 18.522 1.00 72.44 183 GLU A C 1
ATOM 1481 O O . GLU A 1 183 ? -11.281 15.136 18.921 1.00 72.44 183 GLU A O 1
ATOM 1486 N N . MET A 1 184 ? -12.332 14.143 17.214 1.00 64.75 184 MET A N 1
ATOM 1487 C CA . MET A 1 184 ? -11.693 14.936 16.155 1.00 64.75 184 MET A CA 1
ATOM 1488 C C . MET A 1 184 ? -12.395 16.283 15.920 1.00 64.75 184 MET A C 1
ATOM 1490 O O . MET A 1 184 ? -11.776 17.229 15.444 1.00 64.75 184 MET A O 1
ATOM 1494 N N . MET A 1 185 ? -13.696 16.355 16.211 1.00 56.34 185 MET A N 1
ATOM 1495 C CA . MET A 1 185 ? -14.556 17.494 15.868 1.00 56.34 185 MET A CA 1
ATOM 1496 C C . MET A 1 185 ? -14.604 18.585 16.955 1.00 56.34 185 MET A C 1
ATOM 1498 O O . MET A 1 185 ? -15.338 19.559 16.786 1.00 56.34 185 MET A O 1
ATOM 1502 N N . GLY A 1 186 ? -13.870 18.413 18.061 1.00 48.94 186 GLY A N 1
ATOM 1503 C CA . GLY A 1 186 ? -13.728 19.384 19.155 1.00 48.94 186 GLY A CA 1
ATOM 1504 C C . GLY A 1 186 ? -12.310 19.925 19.243 1.00 48.94 186 GLY A C 1
ATOM 1505 O O . GLY A 1 186 ? -12.178 21.121 19.579 1.00 48.94 186 GLY A O 1
#

Solvent-accessible surface area (backbone atoms only — not comparable to full-atom values): 8545 Å² total; per-residue (Å²): 132,85,81,76,51,65,19,70,55,85,93,48,92,48,50,13,25,88,89,44,65,30,21,53,88,78,43,67,82,65,78,54,63,69,62,66,68,42,61,59,40,66,51,36,38,49,44,60,36,79,46,66,65,44,78,47,50,64,22,35,36,33,53,22,36,31,36,51,14,37,38,33,48,27,35,34,30,46,16,38,37,32,57,24,36,36,30,47,18,42,36,34,49,26,34,31,28,54,15,40,35,33,50,29,34,33,33,48,15,37,38,34,51,26,38,26,38,51,13,42,37,30,49,23,34,32,33,47,14,39,40,32,49,27,38,32,36,50,15,34,30,37,49,15,31,33,34,53,14,38,36,33,54,23,39,38,26,49,16,40,37,50,70,35,37,63,56,73,44,48,76,42,70,61,42,55,55,84,22,50,53,76,72,59,82,112

Foldseek 3Di:
DQDFACQPPPPGRFTPFPQDSHACVVVVPDDCVVVQVDLEQASGENAQAEAECEENDNHEHYLYEHDNYEYYCYEPDQYEHYNYEHDQYEAYNYEQDQYEAANYEPDLYEHYNYEHHLYEHECYEPDLYEYELYENANYEHHLYEHHLYEAYNYEPENYACHNYHCHNYHHYNYDHHNYPVVNVVD

Secondary structure (DSSP, 8-state):
---PPBP-STT--SBPPTTSSS-TTT-TT---HHHHH-SEEES-B-TT-EEES-B-TT-EEES-B-TT-EEES-B-TT-EEES-B-TT-EEES-B-TT-EEES-B-TT-EEES-B-TT-EEES-B-TT-EEES-B-TT-B-TT-B-TT-EEES-B-TT-B-TT-B-TT-EEES-B-TTSGGGGG--

Nearest PDB structures (foldseek):
  4yei-assembly3_C  TM=7.776E-01  e=2.218E-09  synthetic construct
  2j8k-assembly1_A  TM=3.550E-01  e=9.859E-10  Nostoc punctiforme
  5dzb-assembly3_E  TM=4.739E-01  e=4.413E-08  synthetic construct
  6fls-assembly1_A  TM=4.515E-01  e=6.619E-08  Clostridium botulinum
  2w7z-assembly1_A  TM=4.188E-01  e=2.544E-06  Enterococcus faecalis

Sequence (186 aa):
MYSFTRCKAISCPRYATHLSEYCLTHDPAQHLDSTLSSPLLDSVSLSNWKCVKEDLSDKRILGSLFSYSTFREVSFAKTTILNSNFSFCLFEECTFDESTIRYVMFSGSTFTRCTFLNSSITHTNFNGSIITRCDLTGSDLYYSSFAHSHLHDTKMEDCNVRKADFRHTIQDNLSFRWSNYREMMG